Protein AF-A0A952V030-F1 (afdb_monomer)

Radius of gyration: 25.06 Å; Cα contacts (8 Å, |Δi|>4): 331; chains: 1; bounding box: 46×54×87 Å

Sequence (260 aa):
MSDRPKTRSEDRSLRETEEWLVRAIVAREEAPDVEARVTASAKQSPRDRLHVYRYAYVARLLECLEDDYPAVFFALGQERAEETCRAYVEAHPSTAFSLNVFGRHMSAFLKTRGEAFAADLAALEWSIVEAIHSAEAPKMAPDALAALDPAEWGSVTLVAAPSLRLHAFDYPADAYYKAFHADAAPAPPAPEPSWLAVYRAGMKIWRMPLSRGQYALLAPLARGASLEEAFEVDAGEAADVGAWFRQWTAEGFFSAVARR

Secondary structure (DSSP, 8-state):
----------S--HHHHHHHHHHHHH-SSPPTTHHHHS---SS--HHHHHHHHHHHHHHHHHHHHHHH-HHHHHHH-HHHHHHHHHHHHHHS---SS-GGGGGGGHHHHHHHTT-HHHHHHHHHHHHHHHHHHSPP-PPPPTTTTTTS-GGGTTTEEEEE-TT-EEEEESS-HHHHHHHHHTT--PPPPPP--EEEEEEEETTEEEEEEE-HHHHHHHHHHHTT-BHHHHHTS---TT--HHHHHHHHHHHTSEEEEEE-

Structure (mmCIF, N/CA/C/O backbone):
data_AF-A0A952V030-F1
#
_entry.id   AF-A0A952V030-F1
#
loop_
_atom_site.group_PDB
_atom_site.id
_atom_site.type_symbol
_atom_site.label_atom_id
_atom_site.label_alt_id
_atom_site.label_comp_id
_atom_site.label_asym_id
_atom_site.label_entity_id
_atom_site.label_seq_id
_atom_site.pdbx_PDB_ins_code
_atom_site.Cartn_x
_atom_site.Cartn_y
_atom_site.Cartn_z
_atom_site.occupancy
_atom_site.B_iso_or_equiv
_atom_site.auth_seq_id
_atom_site.auth_comp_id
_atom_site.auth_asym_id
_atom_site.auth_atom_id
_atom_site.pdbx_PDB_model_num
ATOM 1 N N . MET A 1 1 ? 10.934 -24.788 -55.589 1.00 38.41 1 MET A N 1
ATOM 2 C CA . MET A 1 1 ? 10.820 -25.725 -54.452 1.00 38.41 1 MET A CA 1
ATOM 3 C C . MET A 1 1 ? 12.204 -25.867 -53.845 1.00 38.41 1 MET A C 1
ATOM 5 O O . MET A 1 1 ? 13.011 -26.604 -54.385 1.00 38.41 1 MET A O 1
ATOM 9 N N . SER A 1 2 ? 12.523 -25.050 -52.837 1.00 36.53 2 SER A N 1
ATOM 10 C CA . SER A 1 2 ? 13.811 -25.110 -52.135 1.00 36.53 2 SER A CA 1
ATOM 11 C C . SER A 1 2 ? 13.557 -25.767 -50.786 1.00 36.53 2 SER A C 1
ATOM 13 O O . SER A 1 2 ? 12.913 -25.184 -49.911 1.00 36.53 2 SER A O 1
ATOM 15 N N . ASP A 1 3 ? 13.951 -27.031 -50.716 1.00 46.16 3 ASP A N 1
ATOM 16 C CA . ASP A 1 3 ? 13.787 -27.935 -49.591 1.00 46.16 3 ASP A CA 1
ATOM 17 C C . ASP A 1 3 ? 14.806 -27.542 -48.512 1.00 46.16 3 ASP A C 1
ATOM 19 O O . ASP A 1 3 ? 15.997 -27.837 -48.615 1.00 46.16 3 ASP A O 1
ATOM 23 N N . ARG A 1 4 ? 14.368 -26.762 -47.513 1.00 36.78 4 ARG A N 1
ATOM 24 C CA . ARG A 1 4 ? 15.195 -26.513 -46.327 1.00 36.78 4 ARG A CA 1
ATOM 25 C C . ARG A 1 4 ? 15.143 -27.770 -45.463 1.00 36.78 4 ARG A C 1
ATOM 27 O O . ARG A 1 4 ? 14.039 -28.161 -45.079 1.00 36.78 4 ARG A O 1
ATOM 34 N N . PRO A 1 5 ? 16.286 -28.361 -45.084 1.00 35.62 5 PRO A N 1
ATOM 35 C CA . PRO A 1 5 ? 16.278 -29.489 -44.174 1.00 35.62 5 PRO A CA 1
ATOM 36 C C . PRO A 1 5 ? 15.693 -29.025 -42.837 1.00 35.62 5 PRO A C 1
ATOM 38 O O . PRO A 1 5 ? 16.253 -28.167 -42.157 1.00 35.62 5 PRO A O 1
ATOM 41 N N . LYS A 1 6 ? 14.536 -29.584 -42.466 1.00 43.38 6 LYS A N 1
ATOM 42 C CA . LYS A 1 6 ? 14.045 -29.549 -41.088 1.00 43.38 6 LYS A CA 1
ATOM 43 C C . LYS A 1 6 ? 14.962 -30.456 -40.274 1.00 43.38 6 LYS A C 1
ATOM 45 O O . LYS A 1 6 ? 14.671 -31.636 -40.093 1.00 43.38 6 LYS A O 1
ATOM 50 N N . THR A 1 7 ? 16.087 -29.926 -39.810 1.00 41.41 7 THR A N 1
ATOM 51 C CA . THR A 1 7 ? 16.824 -30.528 -38.702 1.00 41.41 7 THR A CA 1
ATOM 52 C C . THR A 1 7 ? 15.850 -30.617 -37.530 1.00 41.41 7 THR A C 1
ATOM 54 O O . THR A 1 7 ? 15.453 -29.601 -36.961 1.00 41.41 7 THR A O 1
ATOM 57 N N . ARG A 1 8 ? 15.376 -31.836 -37.223 1.00 44.62 8 ARG A N 1
ATOM 58 C CA . ARG A 1 8 ? 14.683 -32.127 -35.962 1.00 44.62 8 ARG A CA 1
ATOM 59 C C . ARG A 1 8 ? 15.613 -31.630 -34.865 1.00 44.62 8 ARG A C 1
ATOM 61 O O . ARG A 1 8 ? 16.693 -32.188 -34.697 1.00 44.62 8 ARG A O 1
ATOM 68 N N . SER A 1 9 ? 15.213 -30.557 -34.181 1.00 52.59 9 SER A N 1
ATOM 69 C CA . SER A 1 9 ? 15.814 -30.191 -32.905 1.00 52.59 9 SER A CA 1
ATOM 70 C C . SER A 1 9 ? 15.847 -31.455 -32.059 1.00 52.59 9 SER A C 1
ATOM 72 O O . SER A 1 9 ? 14.839 -32.158 -31.976 1.00 52.59 9 SER A O 1
ATOM 74 N N . GLU A 1 10 ? 17.009 -31.720 -31.474 1.00 58.12 10 GLU A N 1
ATOM 75 C CA . GLU A 1 10 ? 17.213 -32.644 -30.363 1.00 58.12 10 GLU A CA 1
ATOM 76 C C . GLU A 1 10 ? 16.016 -32.612 -29.410 1.00 58.12 10 GLU A C 1
ATOM 78 O O . GLU A 1 10 ? 15.398 -31.553 -29.248 1.00 58.12 10 GLU A O 1
ATOM 83 N N . ASP A 1 11 ? 15.716 -33.781 -28.841 1.00 62.72 11 ASP A N 1
ATOM 84 C CA . ASP A 1 11 ? 14.573 -34.170 -28.003 1.00 62.72 11 ASP A CA 1
ATOM 85 C C . ASP A 1 11 ? 14.449 -33.307 -26.727 1.00 62.72 11 ASP A C 1
ATOM 87 O O . ASP A 1 11 ? 14.606 -33.769 -25.603 1.00 62.72 11 ASP A O 1
ATOM 91 N N . ARG A 1 12 ? 14.258 -32.000 -26.913 1.00 74.38 12 ARG A N 1
ATOM 92 C CA . ARG A 1 12 ? 14.112 -30.995 -25.867 1.00 74.38 12 ARG A CA 1
ATOM 93 C C . ARG A 1 12 ? 12.649 -30.913 -25.494 1.00 74.38 12 ARG A C 1
ATOM 95 O O . ARG A 1 12 ? 11.778 -30.738 -26.349 1.00 74.38 12 ARG A O 1
ATOM 102 N N . SER A 1 13 ? 12.387 -30.998 -24.202 1.00 89.75 13 SER A N 1
ATOM 103 C CA . SER A 1 13 ? 11.051 -30.802 -23.671 1.00 89.75 13 SER A CA 1
ATOM 104 C C . SER A 1 13 ? 10.579 -29.361 -23.897 1.00 89.75 13 SER A C 1
ATOM 106 O O . SER A 1 13 ? 11.369 -28.412 -24.000 1.00 89.75 13 SER A O 1
ATOM 108 N N . LEU A 1 14 ? 9.256 -29.182 -23.934 1.00 89.06 14 LEU A N 1
ATOM 109 C CA . LEU A 1 14 ? 8.637 -27.855 -23.949 1.00 89.06 14 LEU A CA 1
ATOM 110 C C . LEU A 1 14 ? 9.143 -27.007 -22.773 1.00 89.06 14 LEU A C 1
ATOM 112 O O . LEU A 1 14 ? 9.566 -25.873 -22.970 1.00 89.06 14 LEU A O 1
ATOM 116 N N . ARG A 1 15 ? 9.204 -27.607 -21.581 1.00 87.62 15 ARG A N 1
ATOM 117 C CA . ARG A 1 15 ? 9.656 -26.951 -20.354 1.00 87.62 15 ARG A CA 1
ATOM 118 C C . ARG A 1 15 ? 11.079 -26.401 -20.467 1.00 87.62 15 ARG A C 1
ATOM 120 O O . ARG A 1 15 ? 11.318 -25.253 -20.117 1.00 87.62 15 ARG A O 1
ATOM 127 N N . GLU A 1 16 ? 12.027 -27.177 -20.991 1.00 89.56 16 GLU A N 1
ATOM 128 C CA . GLU A 1 16 ? 13.411 -26.706 -21.178 1.00 89.56 16 GLU A CA 1
ATOM 129 C C . GLU A 1 16 ? 13.505 -25.552 -22.183 1.00 89.56 16 GLU A C 1
ATOM 131 O O . GLU A 1 16 ? 14.362 -24.672 -22.060 1.00 89.56 16 GLU A O 1
ATOM 136 N N . THR A 1 17 ? 12.628 -25.560 -23.189 1.00 89.62 17 THR A N 1
ATOM 137 C CA . THR A 1 17 ? 12.535 -24.488 -24.185 1.00 89.62 17 THR A CA 1
ATOM 138 C C . THR A 1 17 ? 11.985 -23.209 -23.558 1.00 89.62 17 THR A C 1
ATOM 140 O O . THR A 1 17 ? 12.567 -22.140 -23.745 1.00 89.62 17 THR A O 1
ATOM 143 N N . GLU A 1 18 ? 10.914 -23.322 -22.772 1.00 88.06 18 GLU A N 1
ATOM 144 C CA . GLU A 1 18 ? 10.293 -22.213 -22.042 1.00 88.06 18 GLU A CA 1
ATOM 145 C C . GLU A 1 18 ? 11.255 -21.607 -21.019 1.00 88.06 18 GLU A C 1
ATOM 147 O O . GLU A 1 18 ? 11.482 -20.398 -21.021 1.00 88.06 18 GLU A O 1
ATOM 152 N N . GLU A 1 19 ? 11.891 -22.439 -20.196 1.00 88.31 19 GLU A N 1
ATOM 153 C CA . GLU A 1 19 ? 12.855 -21.995 -19.191 1.00 88.31 19 GLU A CA 1
ATOM 154 C C . GLU A 1 19 ? 14.063 -21.293 -19.825 1.00 88.31 19 GLU A C 1
ATOM 156 O O . GLU A 1 19 ? 14.543 -20.282 -19.305 1.00 88.31 19 GLU A O 1
ATOM 161 N N . TRP A 1 20 ? 14.558 -21.801 -20.959 1.00 91.38 20 TRP A N 1
ATOM 162 C CA . TRP A 1 20 ? 15.620 -21.123 -21.696 1.00 91.38 20 TRP A CA 1
ATOM 163 C C . TRP A 1 20 ? 15.151 -19.780 -22.249 1.00 91.38 20 TRP A C 1
ATOM 165 O O . TRP A 1 20 ? 15.873 -18.799 -22.097 1.00 91.38 20 TRP A O 1
ATOM 175 N N . LEU A 1 21 ? 13.961 -19.712 -22.853 1.00 88.94 21 LEU A N 1
ATOM 176 C CA . LEU A 1 21 ? 13.452 -18.476 -23.443 1.00 88.94 21 LEU A CA 1
ATOM 177 C C . LEU A 1 21 ? 13.224 -17.401 -22.374 1.00 88.94 21 LEU A C 1
ATOM 179 O O . LEU A 1 21 ? 13.637 -16.261 -22.567 1.00 88.94 21 LEU A O 1
ATOM 183 N N . VAL A 1 22 ? 12.636 -17.766 -21.230 1.00 87.06 22 VAL A N 1
ATOM 184 C CA . VAL A 1 22 ? 12.451 -16.854 -20.091 1.00 87.06 22 VAL A CA 1
ATOM 185 C C . VAL A 1 22 ? 13.799 -16.330 -19.612 1.00 87.06 22 VAL A C 1
ATOM 187 O O . VAL A 1 22 ? 13.982 -15.117 -19.528 1.00 87.06 22 VAL A O 1
ATOM 190 N N . ARG A 1 23 ? 14.786 -17.207 -19.380 1.00 87.12 23 ARG A N 1
ATOM 191 C CA . ARG A 1 23 ? 16.139 -16.762 -19.011 1.00 87.12 23 ARG A CA 1
ATOM 192 C C . ARG A 1 23 ? 16.752 -15.867 -20.083 1.00 87.12 23 ARG A C 1
ATOM 194 O O . ARG A 1 23 ? 17.324 -14.841 -19.750 1.00 87.12 23 ARG A O 1
ATOM 201 N N . ALA A 1 24 ? 16.600 -16.206 -21.359 1.00 88.56 24 ALA A N 1
ATOM 202 C CA . ALA A 1 24 ? 17.144 -15.430 -22.465 1.00 88.56 24 ALA A CA 1
ATOM 203 C C . ALA A 1 24 ? 16.510 -14.035 -22.592 1.00 88.56 24 ALA A C 1
ATOM 205 O O . ALA A 1 24 ? 17.176 -13.128 -23.087 1.00 88.56 24 ALA A O 1
ATOM 206 N N . ILE A 1 25 ? 15.258 -13.853 -22.165 1.00 87.69 25 ILE A N 1
ATOM 207 C CA . ILE A 1 25 ? 14.552 -12.563 -22.169 1.00 87.69 25 ILE A CA 1
ATOM 208 C C . ILE A 1 25 ? 14.873 -11.741 -20.913 1.00 87.69 25 ILE A C 1
ATOM 210 O O . ILE A 1 25 ? 15.099 -10.539 -21.022 1.00 87.69 25 ILE A O 1
ATOM 214 N N . VAL A 1 26 ? 14.890 -12.379 -19.739 1.00 83.50 26 VAL A N 1
ATOM 215 C CA . VAL A 1 26 ? 15.008 -11.703 -18.434 1.00 83.50 26 VAL A CA 1
ATOM 216 C C . VAL A 1 26 ? 16.464 -11.446 -18.039 1.00 83.50 26 VAL A C 1
ATOM 218 O O . VAL A 1 26 ? 16.756 -10.447 -17.383 1.00 83.50 26 VAL A O 1
ATOM 221 N N . ALA A 1 27 ? 17.391 -12.332 -18.413 1.00 79.88 27 ALA A N 1
ATOM 222 C CA . ALA A 1 27 ? 18.795 -12.183 -18.053 1.00 79.88 27 ALA A CA 1
ATOM 223 C C . ALA A 1 27 ? 19.436 -10.997 -18.782 1.00 79.88 27 ALA A C 1
ATOM 225 O O . ALA A 1 27 ? 19.235 -10.781 -19.980 1.00 79.88 27 ALA A O 1
ATOM 226 N N . ARG A 1 28 ? 20.277 -10.267 -18.043 1.00 70.75 28 ARG A N 1
ATOM 227 C CA . ARG A 1 28 ? 21.068 -9.141 -18.564 1.00 70.75 28 ARG A CA 1
ATOM 228 C C . ARG A 1 28 ? 22.202 -9.601 -19.483 1.00 70.75 28 ARG A C 1
ATOM 230 O O . ARG A 1 28 ? 22.672 -8.830 -20.312 1.00 70.75 28 ARG A O 1
ATOM 237 N N . GLU A 1 29 ? 22.629 -10.850 -19.334 1.00 79.25 29 GLU A N 1
ATOM 238 C CA . GLU A 1 29 ? 23.724 -11.447 -20.090 1.00 79.25 29 GLU A CA 1
ATOM 239 C C . GLU A 1 29 ? 23.288 -11.888 -21.493 1.00 79.25 29 GLU A C 1
ATOM 241 O O . GLU A 1 29 ? 22.101 -11.990 -21.828 1.00 79.25 29 GLU A O 1
ATOM 246 N N . GLU A 1 30 ? 24.272 -12.137 -22.351 1.00 81.25 30 GLU A N 1
ATOM 247 C CA . GLU A 1 30 ? 24.036 -12.695 -23.674 1.00 81.25 30 GLU A CA 1
ATOM 248 C C . GLU A 1 30 ? 23.500 -14.125 -23.548 1.00 81.25 30 GLU A C 1
ATOM 250 O O . GLU A 1 30 ? 24.076 -14.966 -22.860 1.00 81.25 30 GLU A O 1
ATOM 255 N N . ALA A 1 31 ? 22.365 -14.405 -24.191 1.00 85.62 31 ALA A N 1
ATOM 256 C CA . ALA A 1 31 ? 21.778 -15.734 -24.121 1.00 85.62 31 ALA A CA 1
ATOM 257 C C . ALA A 1 31 ? 22.665 -16.746 -24.879 1.00 85.62 31 ALA A C 1
ATOM 259 O O . ALA A 1 31 ? 23.061 -16.474 -26.016 1.00 85.62 31 ALA A O 1
ATOM 260 N N . PRO A 1 32 ? 22.963 -17.921 -24.299 1.00 86.12 32 PRO A N 1
ATOM 261 C CA . PRO A 1 32 ? 23.704 -18.962 -25.001 1.00 86.12 32 PRO A CA 1
ATOM 262 C C . PRO A 1 32 ? 22.833 -19.602 -26.088 1.00 86.12 32 PRO A C 1
ATOM 264 O O . PRO A 1 32 ? 21.614 -19.701 -25.940 1.00 86.12 32 PRO A O 1
ATOM 267 N N . ASP A 1 33 ? 23.462 -20.078 -27.162 1.00 88.94 33 ASP A N 1
ATOM 268 C CA . ASP A 1 33 ? 22.839 -20.887 -28.222 1.00 88.94 33 ASP A CA 1
ATOM 269 C C . ASP A 1 33 ? 21.647 -20.241 -28.957 1.00 88.94 33 ASP A C 1
ATOM 271 O O . ASP A 1 33 ? 20.799 -20.946 -29.509 1.00 88.94 33 ASP A O 1
ATOM 275 N N . VAL A 1 34 ? 21.561 -18.904 -29.002 1.00 89.62 34 VAL A N 1
ATOM 276 C CA . VAL A 1 34 ? 20.438 -18.187 -29.648 1.00 89.62 34 VAL A CA 1
ATOM 277 C C . VAL A 1 34 ? 20.234 -18.628 -31.095 1.00 89.62 34 VAL A C 1
ATOM 279 O O . VAL A 1 34 ? 19.103 -18.889 -31.495 1.00 89.62 34 VAL A O 1
ATOM 282 N N . GLU A 1 35 ? 21.319 -18.779 -31.857 1.00 90.69 35 GLU A N 1
ATOM 283 C CA . GLU A 1 35 ? 21.271 -19.194 -33.267 1.00 90.69 35 GLU A CA 1
ATOM 284 C C . GLU A 1 35 ? 20.709 -20.613 -33.454 1.00 90.69 35 GLU A C 1
ATOM 286 O O . GLU A 1 35 ? 20.096 -20.912 -34.477 1.00 90.69 35 GLU A O 1
ATOM 291 N N . ALA A 1 36 ? 20.890 -21.492 -32.463 1.00 87.81 36 ALA A N 1
ATOM 292 C CA . ALA A 1 36 ? 20.389 -22.865 -32.498 1.00 87.81 36 ALA A CA 1
ATOM 293 C C . ALA A 1 36 ? 18.941 -22.987 -31.993 1.00 87.81 36 ALA A C 1
ATOM 295 O O . ALA A 1 36 ? 18.270 -23.980 -32.277 1.00 87.81 36 ALA A O 1
ATOM 296 N N . ARG A 1 37 ? 18.458 -21.998 -31.229 1.00 87.88 37 ARG A N 1
ATOM 297 C CA . ARG A 1 37 ? 17.175 -22.057 -30.506 1.00 87.88 37 ARG A CA 1
ATOM 298 C C . ARG A 1 37 ? 16.108 -21.112 -31.050 1.00 87.88 37 ARG A C 1
ATOM 300 O O . ARG A 1 37 ? 14.920 -21.378 -30.882 1.00 87.88 37 ARG A O 1
ATOM 307 N N . VAL A 1 38 ? 16.497 -20.037 -31.728 1.00 89.81 38 VAL A N 1
ATOM 308 C CA . VAL A 1 38 ? 15.578 -19.077 -32.349 1.00 89.81 38 VAL A CA 1
ATOM 309 C C . VAL A 1 38 ? 15.763 -19.137 -33.860 1.00 89.81 38 VAL A C 1
ATOM 311 O O . VAL A 1 38 ? 16.868 -19.070 -34.378 1.00 89.81 38 VAL A O 1
ATOM 314 N N . THR A 1 39 ? 14.667 -19.274 -34.602 1.00 91.12 39 THR A N 1
ATOM 315 C CA . THR A 1 39 ? 14.735 -19.312 -36.068 1.00 91.12 39 THR A CA 1
ATOM 316 C C . THR A 1 39 ? 14.967 -17.917 -36.646 1.00 91.12 39 THR A C 1
ATOM 318 O O . THR A 1 39 ? 14.425 -16.932 -36.150 1.00 91.12 39 THR A O 1
ATOM 321 N N . ALA A 1 40 ? 15.718 -17.807 -37.738 1.00 88.81 40 ALA A N 1
ATOM 322 C CA . ALA A 1 40 ? 15.786 -16.563 -38.501 1.00 88.81 40 ALA A CA 1
ATOM 323 C C . ALA A 1 40 ? 14.472 -16.319 -39.268 1.00 88.81 40 ALA A C 1
ATOM 325 O O . ALA A 1 40 ? 13.782 -17.266 -39.661 1.00 88.81 40 ALA A O 1
ATOM 326 N N . SER A 1 41 ? 14.140 -15.054 -39.525 1.00 89.31 41 SER A N 1
ATOM 327 C CA . SER A 1 41 ? 13.127 -14.680 -40.518 1.00 89.31 41 SER A CA 1
ATOM 328 C C . SER A 1 41 ? 13.803 -14.200 -41.806 1.00 89.31 41 SER A C 1
ATOM 330 O O . SER A 1 41 ? 15.024 -14.102 -41.883 1.00 89.31 41 SER A O 1
ATOM 332 N N . ALA A 1 42 ? 13.019 -13.869 -42.835 1.00 87.31 42 ALA A N 1
ATOM 333 C CA . ALA A 1 42 ? 13.566 -13.274 -44.057 1.00 87.31 42 ALA A CA 1
ATOM 334 C C . ALA A 1 42 ? 14.228 -11.897 -43.830 1.00 87.31 42 ALA A C 1
ATOM 336 O O . ALA A 1 42 ? 14.976 -11.447 -44.690 1.00 87.31 42 ALA A O 1
ATOM 337 N N . LYS A 1 43 ? 13.929 -11.219 -42.710 1.00 91.94 43 LYS A N 1
ATOM 338 C CA . LYS A 1 43 ? 14.372 -9.842 -42.425 1.00 91.94 43 LYS A CA 1
ATOM 339 C C . LYS A 1 43 ? 15.139 -9.682 -41.108 1.00 91.94 43 LYS A C 1
ATOM 341 O O . LYS A 1 43 ? 15.636 -8.596 -40.851 1.00 91.94 43 LYS A O 1
ATOM 346 N N . GLN A 1 44 ? 15.178 -10.704 -40.256 1.00 91.25 44 GLN A N 1
ATOM 347 C CA . GLN A 1 44 ? 15.716 -10.608 -38.896 1.00 91.25 44 GLN A CA 1
ATOM 348 C C . GLN A 1 44 ? 16.501 -11.865 -38.543 1.00 91.25 44 GLN A C 1
ATOM 350 O O . GLN A 1 44 ? 16.020 -12.985 -38.758 1.00 91.25 44 GLN A O 1
ATOM 355 N N . SER A 1 45 ? 17.678 -11.670 -37.956 1.00 93.12 45 SER A N 1
ATOM 356 C CA . SER A 1 45 ? 18.454 -12.750 -37.355 1.00 93.12 45 SER A CA 1
ATOM 357 C C . SER A 1 45 ? 17.749 -13.313 -36.107 1.00 93.12 45 SER A C 1
ATOM 359 O O . SER A 1 45 ? 16.861 -12.665 -35.538 1.00 93.12 45 SER A O 1
ATOM 361 N N . PRO A 1 46 ? 18.133 -14.513 -35.639 1.00 92.06 46 PRO A N 1
ATOM 362 C CA . PRO A 1 46 ? 17.704 -15.046 -34.345 1.00 92.06 46 PRO A CA 1
ATOM 363 C C . PRO A 1 46 ? 17.899 -14.057 -33.186 1.00 92.06 46 PRO A C 1
ATOM 365 O O . PRO A 1 46 ? 17.006 -13.885 -32.353 1.00 92.06 46 PRO A O 1
ATOM 368 N N . ARG A 1 47 ? 19.029 -13.341 -33.182 1.00 90.44 47 ARG A N 1
ATOM 369 C CA . ARG A 1 47 ? 19.360 -12.303 -32.195 1.00 90.44 47 ARG A CA 1
ATOM 370 C C . ARG A 1 47 ? 18.436 -11.094 -32.271 1.00 90.44 47 ARG A C 1
ATOM 372 O O . ARG A 1 47 ? 17.935 -10.673 -31.232 1.00 90.44 47 ARG A O 1
ATOM 379 N N . ASP A 1 48 ? 18.145 -10.586 -33.469 1.00 90.62 48 ASP A N 1
ATOM 380 C CA . ASP A 1 48 ? 17.211 -9.462 -33.647 1.00 90.62 48 ASP A CA 1
ATOM 381 C C . ASP A 1 48 ? 15.822 -9.817 -33.114 1.00 90.62 48 ASP A C 1
ATOM 383 O O . ASP A 1 48 ? 15.168 -9.020 -32.444 1.00 90.62 48 ASP A O 1
ATOM 387 N N . ARG A 1 49 ? 15.373 -11.050 -33.373 1.00 91.69 49 ARG A N 1
ATOM 388 C CA . ARG A 1 49 ? 14.084 -11.531 -32.873 1.00 91.69 49 ARG A CA 1
ATOM 389 C C . ARG A 1 49 ? 14.079 -11.636 -31.353 1.00 91.69 49 ARG A C 1
ATOM 391 O O . ARG A 1 49 ? 13.127 -11.168 -30.740 1.00 91.69 49 ARG A O 1
ATOM 398 N N . LEU A 1 50 ? 15.124 -12.196 -30.739 1.00 90.94 50 LEU A N 1
ATOM 399 C CA . LEU A 1 50 ? 15.238 -12.240 -29.278 1.00 90.94 50 LEU A CA 1
ATOM 400 C C . LEU A 1 50 ? 15.268 -10.827 -28.672 1.00 90.94 50 LEU A C 1
ATOM 402 O O . LEU A 1 50 ? 14.621 -10.584 -27.655 1.00 90.94 50 LEU A O 1
ATOM 406 N N . HIS A 1 51 ? 15.960 -9.887 -29.318 1.00 89.69 51 HIS A N 1
ATOM 407 C CA . HIS A 1 51 ? 16.012 -8.491 -28.890 1.00 89.69 51 HIS A CA 1
ATOM 408 C C . HIS A 1 51 ? 14.623 -7.836 -28.866 1.00 89.69 51 HIS A C 1
ATOM 410 O O . HIS A 1 51 ? 14.311 -7.117 -27.920 1.00 89.69 51 HIS A O 1
ATOM 416 N N . VAL A 1 52 ? 13.753 -8.129 -29.842 1.00 89.88 52 VAL A N 1
ATOM 417 C CA . VAL A 1 52 ? 12.354 -7.659 -29.823 1.00 89.88 52 VAL A CA 1
ATOM 418 C C . VAL A 1 52 ? 11.628 -8.127 -28.558 1.00 89.88 52 VAL A C 1
ATOM 420 O O . VAL A 1 52 ? 10.951 -7.324 -27.922 1.00 89.88 52 VAL A O 1
ATOM 423 N N . TYR A 1 53 ? 11.794 -9.390 -28.151 1.00 89.25 53 TYR A N 1
ATOM 424 C CA . TYR A 1 53 ? 11.172 -9.899 -26.923 1.00 89.25 53 TYR A CA 1
ATOM 425 C C . TYR A 1 53 ? 11.770 -9.279 -25.656 1.00 89.25 53 TYR A C 1
ATOM 427 O O . TYR A 1 53 ? 11.013 -8.926 -24.757 1.00 89.25 53 TYR A O 1
ATOM 435 N N . ARG A 1 54 ? 13.097 -9.092 -25.592 1.00 89.19 54 ARG A N 1
ATOM 436 C CA . ARG A 1 54 ? 13.763 -8.387 -24.476 1.00 89.19 54 ARG A CA 1
ATOM 437 C C . ARG A 1 54 ? 13.228 -6.969 -24.311 1.00 89.19 54 ARG A C 1
ATOM 439 O O . ARG A 1 54 ? 12.840 -6.575 -23.216 1.00 89.19 54 ARG A O 1
ATOM 446 N N . TYR A 1 55 ? 13.158 -6.228 -25.414 1.00 89.00 55 TYR A N 1
ATOM 447 C CA . TYR A 1 55 ? 12.627 -4.871 -25.425 1.00 89.00 55 TYR A CA 1
ATOM 448 C C . TYR A 1 55 ? 11.160 -4.838 -24.981 1.00 89.00 55 TYR A C 1
ATOM 450 O O . TYR A 1 55 ? 10.797 -4.089 -24.080 1.00 89.00 55 TYR A O 1
ATOM 458 N N . ALA A 1 56 ? 10.327 -5.700 -25.568 1.00 90.00 56 ALA A N 1
ATOM 459 C CA . ALA A 1 56 ? 8.902 -5.769 -25.266 1.00 90.00 56 ALA A CA 1
ATOM 460 C C . ALA A 1 56 ? 8.608 -6.224 -23.825 1.00 90.00 56 ALA A C 1
ATOM 462 O O . ALA A 1 56 ? 7.552 -5.893 -23.284 1.00 90.00 56 ALA A O 1
ATOM 463 N N . TYR A 1 57 ? 9.511 -6.995 -23.217 1.00 89.69 57 TYR A N 1
ATOM 464 C CA . TYR A 1 57 ? 9.443 -7.379 -21.811 1.00 89.69 57 TYR A CA 1
ATOM 465 C C . TYR A 1 57 ? 9.718 -6.183 -20.896 1.00 89.69 57 TYR A C 1
ATOM 467 O O . TYR A 1 57 ? 8.891 -5.881 -20.044 1.00 89.69 57 TYR A O 1
ATOM 475 N N . VAL A 1 58 ? 10.819 -5.456 -21.112 1.00 88.31 58 VAL A N 1
ATOM 476 C CA . VAL A 1 58 ? 11.139 -4.260 -20.313 1.00 88.31 58 VAL A CA 1
ATOM 477 C C . VAL A 1 58 ? 10.065 -3.184 -20.471 1.00 88.31 58 VAL A C 1
ATOM 479 O O . VAL A 1 58 ? 9.656 -2.606 -19.472 1.00 88.31 58 VAL A O 1
ATOM 482 N N . ALA A 1 59 ? 9.557 -2.958 -21.688 1.00 90.50 59 ALA A N 1
ATOM 483 C CA . ALA A 1 59 ? 8.467 -2.010 -21.927 1.00 90.50 59 ALA A CA 1
ATOM 484 C C . ALA A 1 59 ? 7.230 -2.322 -21.065 1.00 90.50 59 ALA A C 1
ATOM 486 O O . ALA A 1 59 ? 6.731 -1.437 -20.383 1.00 90.50 59 ALA A O 1
ATOM 487 N N . ARG A 1 60 ? 6.818 -3.596 -20.985 1.00 91.81 60 ARG A N 1
ATOM 488 C CA . ARG A 1 60 ? 5.699 -4.030 -20.127 1.00 91.81 60 ARG A CA 1
ATOM 489 C C . ARG A 1 60 ? 5.954 -3.830 -18.638 1.00 91.81 60 ARG A C 1
ATOM 491 O O . ARG A 1 60 ? 5.017 -3.582 -17.892 1.00 91.81 60 ARG A O 1
ATOM 498 N N . LEU A 1 61 ? 7.201 -3.987 -18.190 1.00 92.44 61 LEU A N 1
ATOM 499 C CA . LEU A 1 61 ? 7.550 -3.712 -16.796 1.00 92.44 61 LEU A CA 1
ATOM 500 C C . LEU A 1 61 ? 7.400 -2.224 -16.478 1.00 92.44 61 LEU A C 1
ATOM 502 O O . LEU A 1 61 ? 6.917 -1.892 -15.405 1.00 92.44 61 LEU A O 1
ATOM 506 N N . LEU A 1 62 ? 7.800 -1.347 -17.401 1.00 92.00 62 LEU A N 1
ATOM 507 C CA . LEU A 1 62 ? 7.645 0.099 -17.242 1.00 92.00 62 LEU A CA 1
ATOM 508 C C . LEU A 1 62 ? 6.164 0.502 -17.255 1.00 92.00 62 LEU A C 1
ATOM 510 O O . LEU A 1 62 ? 5.731 1.171 -16.325 1.00 92.00 62 LEU A O 1
ATOM 514 N N . GLU A 1 63 ? 5.389 0.007 -18.226 1.00 92.94 63 GLU A N 1
ATOM 515 C CA . GLU A 1 63 ? 3.931 0.216 -18.310 1.00 92.94 63 GLU A CA 1
ATOM 516 C C . GLU A 1 63 ? 3.225 -0.222 -17.015 1.00 92.94 63 GLU A C 1
ATOM 518 O O . GLU A 1 63 ? 2.414 0.512 -16.466 1.00 92.94 63 GLU A O 1
ATOM 523 N N . CYS A 1 64 ? 3.595 -1.381 -16.459 1.00 94.25 64 CYS A N 1
ATOM 524 C CA . CYS A 1 64 ? 3.042 -1.859 -15.190 1.00 94.25 64 CYS A CA 1
ATOM 525 C C . CYS A 1 64 ? 3.311 -0.898 -14.023 1.00 94.25 64 CYS A C 1
ATOM 527 O O . CYS A 1 64 ? 2.448 -0.716 -13.173 1.00 94.25 64 CYS A O 1
ATOM 529 N N . LEU A 1 65 ? 4.505 -0.301 -13.954 1.00 96.19 65 LEU A N 1
ATOM 530 C CA . LEU A 1 65 ? 4.824 0.661 -12.897 1.00 96.19 65 LEU A CA 1
ATOM 531 C C . LEU A 1 65 ? 4.062 1.976 -13.085 1.00 96.19 65 LEU A C 1
ATOM 533 O O . LEU A 1 65 ? 3.659 2.571 -12.092 1.00 96.19 65 LEU A O 1
ATOM 537 N N . GLU A 1 66 ? 3.865 2.420 -14.326 1.00 94.56 66 GLU A N 1
ATOM 538 C CA . GLU A 1 66 ? 3.045 3.597 -14.647 1.00 94.56 66 GLU A CA 1
ATOM 539 C C . GLU A 1 66 ? 1.589 3.398 -14.216 1.00 94.56 66 GLU A C 1
ATOM 541 O O . GLU A 1 66 ? 1.007 4.281 -13.583 1.00 94.56 66 GLU A O 1
ATOM 546 N N . ASP A 1 67 ? 1.031 2.220 -14.501 1.00 95.12 67 ASP A N 1
ATOM 547 C CA . ASP A 1 67 ? -0.339 1.858 -14.137 1.00 95.12 67 ASP A CA 1
ATOM 548 C C . ASP A 1 67 ? -0.524 1.714 -12.614 1.00 95.12 67 ASP A C 1
ATOM 550 O O . ASP A 1 67 ? -1.549 2.135 -12.071 1.00 95.12 67 ASP A O 1
ATOM 554 N N . ASP A 1 68 ? 0.461 1.137 -11.915 1.00 96.06 68 ASP A N 1
ATOM 555 C CA . ASP A 1 68 ? 0.408 0.922 -10.463 1.00 96.06 68 ASP A CA 1
ATOM 556 C C . ASP A 1 68 ? 0.660 2.211 -9.655 1.00 96.06 68 ASP A C 1
ATOM 558 O O . ASP A 1 68 ? 0.200 2.310 -8.513 1.00 96.06 68 ASP A O 1
ATOM 562 N N . TYR A 1 69 ? 1.390 3.187 -10.215 1.00 97.88 69 TYR A N 1
ATOM 563 C CA . TYR A 1 69 ? 1.880 4.374 -9.496 1.00 97.88 69 TYR A CA 1
ATOM 564 C C . TYR A 1 69 ? 1.624 5.736 -10.184 1.00 97.88 69 TYR A C 1
ATOM 566 O O . TYR A 1 69 ? 2.523 6.590 -10.226 1.00 97.88 69 TYR A O 1
ATOM 574 N N . PRO A 1 70 ? 0.421 6.007 -10.722 1.00 97.56 70 PRO A N 1
ATOM 575 C CA . PRO A 1 70 ? 0.165 7.228 -11.482 1.00 97.56 70 PRO A CA 1
ATOM 576 C C . PRO A 1 70 ? 0.372 8.509 -10.657 1.00 97.56 70 PRO A C 1
ATOM 578 O O . PRO A 1 70 ? 0.894 9.499 -11.179 1.00 97.56 70 PRO A O 1
ATOM 581 N N . ALA A 1 71 ? 0.017 8.514 -9.365 1.00 98.19 71 ALA A N 1
ATOM 582 C CA . ALA A 1 71 ? 0.182 9.698 -8.522 1.00 98.19 71 ALA A CA 1
ATOM 583 C C . ALA A 1 71 ? 1.656 9.949 -8.167 1.00 98.19 71 ALA A C 1
ATOM 585 O O . ALA A 1 71 ? 2.088 11.102 -8.131 1.00 98.19 71 ALA A O 1
ATOM 586 N N . VAL A 1 72 ? 2.447 8.894 -7.933 1.00 98.31 72 VAL A N 1
ATOM 587 C CA . VAL A 1 72 ? 3.905 9.012 -7.743 1.00 98.31 72 VAL A CA 1
ATOM 588 C C . VAL A 1 72 ? 4.571 9.596 -8.983 1.00 98.31 72 VAL A C 1
ATOM 590 O O . VAL A 1 72 ? 5.416 10.480 -8.860 1.00 98.31 72 VAL A O 1
ATOM 593 N N . PHE A 1 73 ? 4.192 9.143 -10.177 1.00 97.25 73 PHE A N 1
ATOM 594 C CA . PHE A 1 73 ? 4.793 9.624 -11.422 1.00 97.25 73 PHE A CA 1
ATOM 595 C C . PHE A 1 73 ? 4.460 11.090 -11.659 1.00 97.25 73 PHE A C 1
ATOM 597 O O . PHE A 1 73 ? 5.338 11.880 -12.010 1.00 97.25 73 PHE A O 1
ATOM 604 N N . PHE A 1 74 ? 3.212 11.470 -11.386 1.00 97.69 74 PHE A N 1
ATOM 605 C CA . PHE A 1 74 ? 2.801 12.865 -11.403 1.00 97.69 74 PHE A CA 1
ATOM 606 C C . PHE A 1 74 ? 3.604 13.710 -10.397 1.00 97.69 74 PHE A C 1
ATOM 608 O O . PHE A 1 74 ? 4.087 14.783 -10.754 1.00 97.69 74 PHE A O 1
ATOM 615 N N . ALA A 1 75 ? 3.822 13.209 -9.176 1.00 97.69 75 ALA A N 1
ATOM 616 C CA . ALA A 1 75 ? 4.585 13.905 -8.139 1.00 97.69 75 ALA A CA 1
ATOM 617 C C . ALA A 1 75 ? 6.074 14.087 -8.473 1.00 97.69 75 ALA A C 1
ATOM 619 O O . ALA A 1 75 ? 6.650 15.127 -8.152 1.00 97.69 75 ALA A O 1
ATOM 620 N N . LEU A 1 76 ? 6.703 13.085 -9.094 1.00 96.88 76 LEU A N 1
ATOM 621 C CA . LEU A 1 76 ? 8.114 13.133 -9.496 1.00 96.88 76 LEU A CA 1
ATOM 622 C C . LEU A 1 76 ? 8.340 13.997 -10.744 1.00 96.88 76 LEU A C 1
ATOM 624 O O . LEU A 1 76 ? 9.428 14.550 -10.920 1.00 96.88 76 LEU A O 1
ATOM 628 N N . GLY A 1 77 ? 7.328 14.104 -11.607 1.00 96.44 77 GLY A N 1
ATOM 629 C CA . GLY A 1 77 ? 7.456 14.671 -12.943 1.00 96.44 77 GLY A CA 1
ATOM 630 C C . GLY A 1 77 ? 8.106 13.695 -13.929 1.00 96.44 77 GLY A C 1
ATOM 631 O O . GLY A 1 77 ? 8.791 12.747 -13.547 1.00 96.44 77 GLY A O 1
ATOM 632 N N . GLN A 1 78 ? 7.896 13.947 -15.223 1.00 93.38 78 GLN A N 1
ATOM 633 C CA . GLN A 1 78 ? 8.193 12.991 -16.295 1.00 93.38 78 GLN A CA 1
ATOM 634 C C . GLN A 1 78 ? 9.645 12.484 -16.293 1.00 93.38 78 GLN A C 1
ATOM 636 O O . GLN A 1 78 ? 9.870 11.282 -16.197 1.00 93.38 78 GLN A O 1
ATOM 641 N N . GLU A 1 79 ? 10.636 13.380 -16.355 1.00 95.00 79 GLU A N 1
ATOM 642 C CA . GLU A 1 79 ? 12.049 12.981 -16.480 1.00 95.00 79 GLU A CA 1
ATOM 643 C C . GLU A 1 79 ? 12.514 12.113 -15.301 1.00 95.00 79 GLU A C 1
ATOM 645 O O . GLU A 1 79 ? 13.164 11.081 -15.483 1.00 95.00 79 GLU A O 1
ATOM 650 N N . ARG A 1 80 ? 12.139 12.499 -14.075 1.00 95.44 80 ARG A N 1
ATOM 651 C CA . ARG A 1 80 ? 12.533 11.779 -12.861 1.00 95.44 80 ARG A CA 1
ATOM 652 C C . ARG A 1 80 ? 11.754 10.479 -12.685 1.00 95.44 80 ARG A C 1
ATOM 654 O O . ARG A 1 80 ? 12.325 9.508 -12.184 1.00 95.44 80 ARG A O 1
ATOM 661 N N . ALA A 1 81 ? 10.486 10.437 -13.090 1.00 95.38 81 ALA A N 1
ATOM 662 C CA . ALA A 1 81 ? 9.695 9.212 -13.097 1.00 95.38 81 ALA A CA 1
ATOM 663 C C . ALA A 1 81 ? 10.293 8.178 -14.065 1.00 95.38 81 ALA A C 1
ATOM 665 O O . ALA A 1 81 ? 10.535 7.038 -13.666 1.00 95.38 81 ALA A O 1
ATOM 666 N N . GLU A 1 82 ? 10.637 8.588 -15.290 1.00 93.38 82 GLU A N 1
ATOM 667 C CA . GLU A 1 82 ? 11.281 7.721 -16.285 1.00 93.38 82 GLU A CA 1
ATOM 668 C C . GLU A 1 82 ? 12.625 7.164 -15.779 1.00 93.38 82 GLU A C 1
ATOM 670 O O . GLU A 1 82 ? 12.879 5.958 -15.876 1.00 93.38 82 GLU A O 1
ATOM 675 N N . GLU A 1 83 ? 13.479 8.015 -15.195 1.00 95.50 83 GLU A N 1
ATOM 676 C CA . GLU A 1 83 ? 14.750 7.591 -14.590 1.00 95.50 83 GLU A CA 1
ATOM 677 C C . GLU A 1 83 ? 14.520 6.590 -13.446 1.00 95.50 83 GLU A C 1
ATOM 679 O O . GLU A 1 83 ? 15.166 5.538 -13.383 1.00 95.50 83 GLU A O 1
ATOM 684 N N . THR A 1 84 ? 13.565 6.892 -12.563 1.00 96.06 84 THR A N 1
ATOM 685 C CA . THR A 1 84 ? 13.224 6.057 -11.405 1.00 96.06 84 THR A CA 1
ATOM 686 C C . THR A 1 84 ? 12.755 4.676 -11.841 1.00 96.06 84 THR A C 1
ATOM 688 O O . THR A 1 84 ? 13.191 3.682 -11.264 1.00 96.06 84 THR A O 1
ATOM 691 N N . CYS A 1 85 ? 11.932 4.581 -12.883 1.00 94.12 85 CYS A N 1
ATOM 692 C CA . CYS A 1 85 ? 11.409 3.301 -13.356 1.00 94.12 85 CYS A CA 1
ATOM 693 C C . CYS A 1 85 ? 12.482 2.421 -13.970 1.00 94.12 85 CYS A C 1
ATOM 695 O O . CYS A 1 85 ? 12.558 1.233 -13.655 1.00 94.12 85 CYS A O 1
ATOM 697 N N . ARG A 1 86 ? 13.358 2.998 -14.799 1.00 92.75 86 ARG A N 1
ATOM 698 C CA . ARG A 1 86 ? 14.494 2.256 -15.360 1.00 92.75 86 ARG A CA 1
ATOM 699 C C . ARG A 1 86 ? 15.394 1.730 -14.245 1.00 92.75 86 ARG A C 1
ATOM 701 O O . ARG A 1 86 ? 15.698 0.540 -14.220 1.00 92.75 86 ARG A O 1
ATOM 708 N N . ALA A 1 87 ? 15.737 2.584 -13.282 1.00 95.06 87 ALA A N 1
ATOM 709 C CA . ALA A 1 87 ? 16.551 2.189 -12.138 1.00 95.06 87 ALA A CA 1
ATOM 710 C C . ALA A 1 87 ? 15.850 1.138 -11.251 1.00 95.06 87 ALA A C 1
ATOM 712 O O . ALA A 1 87 ? 16.503 0.221 -10.754 1.00 95.06 87 ALA A O 1
ATOM 713 N N . TYR A 1 88 ? 14.524 1.222 -11.088 1.00 96.38 88 TYR A N 1
ATOM 714 C CA . TYR A 1 88 ? 13.740 0.226 -10.358 1.00 96.38 88 TYR A CA 1
ATOM 715 C C . TYR A 1 88 ? 13.787 -1.139 -11.045 1.00 96.38 88 TYR A C 1
ATOM 717 O O . TYR A 1 88 ? 14.086 -2.128 -10.383 1.00 96.38 88 TYR A O 1
ATOM 725 N N . VAL A 1 89 ? 13.542 -1.197 -12.360 1.00 92.50 89 VAL A N 1
ATOM 726 C CA . VAL A 1 89 ? 13.586 -2.440 -13.152 1.00 92.50 89 VAL A CA 1
ATOM 727 C C . VAL A 1 89 ? 14.971 -3.088 -13.083 1.00 92.50 89 VAL A C 1
ATOM 729 O O . VAL A 1 89 ? 15.079 -4.312 -13.005 1.00 92.50 89 VAL A O 1
ATOM 732 N N . GLU A 1 90 ? 16.033 -2.282 -13.079 1.00 90.56 90 GLU A N 1
ATOM 733 C CA . GLU A 1 90 ? 17.403 -2.774 -12.933 1.00 90.56 90 GLU A CA 1
ATOM 734 C C . GLU A 1 90 ? 17.698 -3.336 -11.536 1.00 90.56 90 GLU A C 1
ATOM 736 O O . GLU A 1 90 ? 18.385 -4.354 -11.422 1.00 90.56 90 GLU A O 1
ATOM 741 N N . ALA A 1 91 ? 17.192 -2.688 -10.484 1.00 92.69 91 ALA A N 1
ATOM 742 C CA . ALA A 1 91 ? 17.406 -3.096 -9.096 1.00 92.69 91 ALA A CA 1
ATOM 743 C C . ALA A 1 91 ? 16.491 -4.255 -8.655 1.00 92.69 91 ALA A C 1
ATOM 745 O O . ALA A 1 91 ? 16.881 -5.067 -7.816 1.00 92.69 91 ALA A O 1
ATOM 746 N N . HIS A 1 92 ? 15.291 -4.348 -9.230 1.00 91.06 92 HIS A N 1
ATOM 747 C CA . HIS A 1 92 ? 14.241 -5.297 -8.865 1.00 91.06 92 HIS A CA 1
ATOM 748 C C . HIS A 1 92 ? 13.720 -6.025 -10.113 1.00 91.06 92 HIS A C 1
ATOM 750 O O . HIS A 1 92 ? 12.578 -5.807 -10.523 1.00 91.06 92 HIS A O 1
ATOM 756 N N . PRO A 1 93 ? 14.522 -6.902 -10.745 1.00 85.69 93 PRO A N 1
ATOM 757 C CA . PRO A 1 93 ? 14.052 -7.675 -11.889 1.00 85.69 93 PRO A CA 1
ATOM 758 C C . PRO A 1 93 ? 12.849 -8.541 -11.494 1.00 85.69 93 PRO A C 1
ATOM 760 O O . PRO A 1 93 ? 12.800 -9.088 -10.388 1.00 85.69 93 PRO A O 1
ATOM 763 N N . SER A 1 94 ? 11.876 -8.701 -12.401 1.00 83.94 94 SER A N 1
ATOM 764 C CA . SER A 1 94 ? 10.726 -9.559 -12.104 1.00 83.94 94 SER A CA 1
ATOM 765 C C . SER A 1 94 ? 11.179 -11.005 -11.910 1.00 83.94 94 SER A C 1
ATOM 767 O O . SER A 1 94 ? 11.895 -11.578 -12.731 1.00 83.94 94 SER A O 1
ATOM 769 N N . THR A 1 95 ? 10.740 -11.591 -10.801 1.00 79.12 95 THR A N 1
ATOM 770 C CA . THR A 1 95 ? 11.007 -12.984 -10.407 1.00 79.12 95 THR A CA 1
ATOM 771 C C . THR A 1 95 ? 9.733 -13.827 -10.383 1.00 79.12 95 THR A C 1
ATOM 773 O O . THR A 1 95 ? 9.782 -15.016 -10.073 1.00 79.12 95 THR A O 1
ATOM 776 N N . ALA A 1 96 ? 8.589 -13.223 -10.711 1.00 81.06 96 ALA A N 1
ATOM 777 C CA . ALA A 1 96 ? 7.280 -13.854 -10.693 1.00 81.06 96 ALA A CA 1
ATOM 778 C C . ALA A 1 96 ? 6.655 -13.846 -12.091 1.00 81.06 96 ALA A C 1
ATOM 780 O O . ALA A 1 96 ? 6.879 -12.940 -12.890 1.00 81.06 96 ALA A O 1
ATOM 781 N N . PHE A 1 97 ? 5.814 -14.845 -12.363 1.00 79.62 97 PHE A N 1
ATOM 782 C CA . PHE A 1 97 ? 5.028 -14.904 -13.600 1.00 79.62 97 PHE A CA 1
ATOM 783 C C . PHE A 1 97 ? 3.936 -13.829 -13.673 1.00 79.62 97 PHE A C 1
ATOM 785 O O . PHE A 1 97 ? 3.454 -13.523 -14.758 1.00 79.62 97 PHE A O 1
ATOM 792 N N . SER A 1 98 ? 3.535 -13.277 -12.526 1.00 84.19 98 SER A N 1
ATOM 793 C CA . SER A 1 98 ? 2.526 -12.225 -12.433 1.00 84.19 98 SER A CA 1
ATOM 794 C C . SER A 1 98 ? 3.187 -10.876 -12.180 1.00 84.19 98 SER A C 1
ATOM 796 O O . SER A 1 98 ? 4.024 -10.755 -11.282 1.00 84.19 98 SER A O 1
ATOM 798 N N . LEU A 1 99 ? 2.770 -9.864 -12.942 1.00 86.50 99 LEU A N 1
ATOM 799 C CA . LEU A 1 99 ? 3.194 -8.481 -12.737 1.00 86.50 99 LEU A CA 1
ATOM 800 C C . LEU A 1 99 ? 2.461 -7.802 -11.574 1.00 86.50 99 LEU A C 1
ATOM 802 O O . LEU A 1 99 ? 2.959 -6.812 -11.060 1.00 86.50 99 LEU A O 1
ATOM 806 N N . ASN A 1 100 ? 1.386 -8.399 -11.048 1.00 86.06 100 ASN A N 1
ATOM 807 C CA . ASN A 1 100 ? 0.600 -7.840 -9.938 1.00 86.06 100 ASN A CA 1
ATOM 808 C C . ASN A 1 100 ? 1.391 -7.682 -8.627 1.00 86.06 100 ASN A C 1
ATOM 810 O O . ASN A 1 100 ? 0.862 -7.168 -7.650 1.00 86.06 100 ASN A O 1
ATOM 814 N N . VAL A 1 101 ? 2.620 -8.203 -8.560 1.00 89.19 101 VAL A N 1
ATOM 815 C CA . VAL A 1 101 ? 3.531 -8.070 -7.412 1.00 89.19 101 VAL A CA 1
ATOM 816 C C . VAL A 1 101 ? 4.821 -7.332 -7.771 1.00 89.19 101 VAL A C 1
ATOM 818 O O . VAL A 1 101 ? 5.720 -7.247 -6.934 1.00 89.19 101 VAL A O 1
ATOM 821 N N . PHE A 1 102 ? 4.951 -6.853 -9.010 1.00 93.00 102 PHE A N 1
ATOM 822 C CA . PHE A 1 102 ? 6.194 -6.301 -9.537 1.00 93.00 102 PHE A CA 1
ATOM 823 C C . PHE A 1 102 ? 6.554 -4.975 -8.864 1.00 93.00 102 PHE A C 1
ATOM 825 O O . PHE A 1 102 ? 7.704 -4.790 -8.466 1.00 93.00 102 PHE A O 1
ATOM 832 N N . GLY A 1 103 ? 5.568 -4.101 -8.648 1.00 94.31 103 GLY A N 1
ATOM 833 C CA . GLY A 1 103 ? 5.746 -2.792 -8.019 1.00 94.31 103 GLY A CA 1
ATOM 834 C C . GLY A 1 103 ? 6.106 -2.808 -6.530 1.00 94.31 103 GLY A C 1
ATOM 835 O O . GLY A 1 103 ? 6.619 -1.818 -6.021 1.00 94.31 103 GLY A O 1
ATOM 836 N N . ARG A 1 104 ? 5.931 -3.930 -5.817 1.00 96.00 104 ARG A N 1
ATOM 837 C CA . ARG A 1 104 ? 5.918 -4.001 -4.337 1.00 96.00 104 ARG A CA 1
ATOM 838 C C . ARG A 1 104 ? 7.083 -3.353 -3.579 1.00 96.00 104 ARG A C 1
ATOM 840 O O . ARG A 1 104 ? 6.948 -3.065 -2.393 1.00 96.00 104 ARG A O 1
ATOM 847 N N . HIS A 1 105 ? 8.240 -3.165 -4.211 1.00 97.19 105 HIS A N 1
ATOM 848 C CA . HIS A 1 105 ? 9.419 -2.572 -3.579 1.00 97.19 105 HIS A CA 1
ATOM 849 C C . HIS A 1 105 ? 9.558 -1.062 -3.831 1.00 97.19 105 HIS A C 1
ATOM 851 O O . HIS A 1 105 ? 10.478 -0.451 -3.289 1.00 97.19 105 HIS A O 1
ATOM 857 N N . MET A 1 106 ? 8.662 -0.440 -4.610 1.00 98.19 106 MET A N 1
ATOM 858 C CA . MET A 1 106 ? 8.778 0.953 -5.060 1.00 98.19 106 MET A CA 1
ATOM 859 C C . MET A 1 106 ? 8.916 1.938 -3.896 1.00 98.19 106 MET A C 1
ATOM 861 O O . MET A 1 106 ? 9.816 2.774 -3.901 1.00 98.19 106 MET A O 1
ATOM 865 N N . SER A 1 107 ? 8.097 1.795 -2.848 1.00 98.44 107 SER A N 1
ATOM 866 C CA . SER A 1 107 ? 8.193 2.653 -1.657 1.00 98.44 107 SER A CA 1
ATOM 867 C C . SER A 1 107 ? 9.579 2.581 -1.007 1.00 98.44 107 SER A C 1
ATOM 869 O O . SER A 1 107 ? 10.222 3.607 -0.791 1.00 98.44 107 SER A O 1
ATOM 871 N N . ALA A 1 108 ? 10.091 1.373 -0.751 1.00 98.12 108 ALA A N 1
ATOM 872 C CA . ALA A 1 108 ? 11.414 1.194 -0.157 1.00 98.12 108 ALA A CA 1
ATOM 873 C C . ALA A 1 108 ? 12.527 1.733 -1.071 1.00 98.12 108 ALA A C 1
ATOM 875 O O . ALA A 1 108 ? 13.457 2.382 -0.597 1.00 98.12 108 ALA A O 1
ATOM 876 N N . PHE A 1 109 ? 12.404 1.518 -2.380 1.00 98.25 109 PHE A N 1
ATOM 877 C CA . PHE A 1 109 ? 13.347 2.015 -3.373 1.00 98.25 109 PHE A CA 1
ATOM 878 C C . PHE A 1 109 ? 13.405 3.548 -3.401 1.00 98.25 109 PHE A C 1
ATOM 880 O O . PHE A 1 109 ? 14.493 4.122 -3.340 1.00 98.25 109 PHE A O 1
ATOM 887 N N . LEU A 1 110 ? 12.257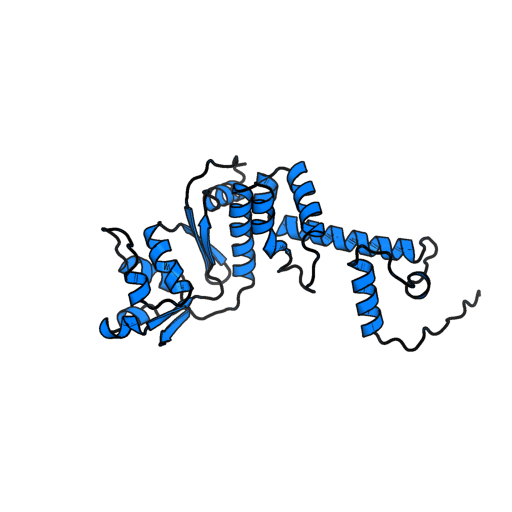 4.226 -3.387 1.00 98.38 110 LEU A N 1
ATOM 888 C CA . LEU A 1 110 ? 12.181 5.688 -3.329 1.00 98.38 110 LEU A CA 1
ATOM 889 C C . LEU A 1 110 ? 12.805 6.246 -2.042 1.00 98.38 110 LEU A C 1
ATOM 891 O O . LEU A 1 110 ? 13.530 7.241 -2.101 1.00 98.38 110 LEU A O 1
ATOM 895 N N . LYS A 1 111 ? 12.646 5.557 -0.898 1.00 97.19 111 LYS A N 1
ATOM 896 C CA . LYS A 1 111 ? 13.344 5.928 0.351 1.00 97.19 111 LYS A CA 1
ATOM 897 C C . LYS A 1 111 ? 14.860 5.920 0.179 1.00 97.19 111 LYS A C 1
ATOM 899 O O . LYS A 1 111 ? 15.518 6.857 0.622 1.00 97.19 111 LYS A O 1
ATOM 904 N N . THR A 1 112 ? 15.423 4.923 -0.510 1.00 97.19 112 THR A N 1
ATOM 905 C CA . THR A 1 112 ? 16.879 4.879 -0.762 1.00 97.19 112 THR A CA 1
ATOM 906 C C . THR A 1 112 ? 17.384 5.993 -1.678 1.00 97.19 112 THR A C 1
ATOM 908 O O . THR A 1 112 ? 18.573 6.301 -1.661 1.00 97.19 112 THR A O 1
ATOM 911 N N . ARG A 1 113 ? 16.491 6.627 -2.446 1.00 96.12 113 ARG A N 1
ATOM 912 C CA . ARG A 1 113 ? 16.801 7.755 -3.334 1.00 96.12 113 ARG A CA 1
ATOM 913 C C . ARG A 1 113 ? 16.571 9.121 -2.679 1.00 96.12 113 ARG A C 1
ATOM 915 O O . ARG A 1 113 ? 16.784 10.138 -3.327 1.00 96.12 113 ARG A O 1
ATOM 922 N N . GLY A 1 114 ? 16.155 9.158 -1.410 1.00 95.69 114 GLY A N 1
ATOM 923 C CA . GLY A 1 114 ? 15.844 10.400 -0.695 1.00 95.69 114 GLY A CA 1
ATOM 924 C C . GLY A 1 114 ? 14.485 11.012 -1.057 1.00 95.69 114 GLY A C 1
ATOM 925 O O . GLY A 1 114 ? 14.186 12.121 -0.623 1.00 95.69 114 GLY A O 1
ATOM 926 N N . GLU A 1 115 ? 13.641 10.293 -1.801 1.00 96.81 115 GLU A N 1
ATOM 927 C CA . GLU A 1 115 ? 12.327 10.758 -2.261 1.00 96.81 115 GLU A CA 1
ATOM 928 C C . GLU A 1 115 ? 11.238 10.391 -1.238 1.00 96.81 115 GLU A C 1
ATOM 930 O O . GLU A 1 115 ? 10.350 9.577 -1.496 1.00 96.81 115 GLU A O 1
ATOM 935 N N . ALA A 1 116 ? 11.338 10.948 -0.026 1.00 97.25 116 ALA A N 1
ATOM 936 C CA . ALA A 1 116 ? 10.538 10.520 1.128 1.00 97.25 116 ALA A CA 1
ATOM 937 C C . ALA A 1 116 ? 9.018 10.667 0.916 1.00 97.25 116 ALA A C 1
ATOM 939 O O . ALA A 1 116 ? 8.268 9.738 1.205 1.00 97.25 116 ALA A O 1
ATOM 940 N N . PHE A 1 117 ? 8.567 11.791 0.350 1.00 98.38 117 PHE A N 1
ATOM 941 C CA . PHE A 1 117 ? 7.150 11.991 0.035 1.00 98.38 117 PHE A CA 1
ATOM 942 C C . PHE A 1 117 ? 6.643 10.981 -1.006 1.00 98.38 117 PHE A C 1
ATOM 944 O O . PHE A 1 117 ? 5.615 10.334 -0.803 1.00 98.38 117 PHE A O 1
ATOM 951 N N . ALA A 1 118 ? 7.386 10.805 -2.104 1.00 98.44 118 ALA A N 1
ATOM 952 C CA . ALA A 1 118 ? 7.026 9.851 -3.149 1.00 98.44 118 ALA A CA 1
ATOM 953 C C . ALA A 1 118 ? 7.010 8.411 -2.614 1.00 98.44 118 ALA A C 1
ATOM 955 O O . ALA A 1 118 ? 6.197 7.603 -3.048 1.00 98.44 118 ALA A O 1
ATOM 956 N N . ALA A 1 119 ? 7.864 8.085 -1.640 1.00 98.69 119 ALA A N 1
ATOM 957 C CA . ALA A 1 119 ? 7.853 6.783 -0.992 1.00 98.69 119 ALA A CA 1
ATOM 958 C C . ALA A 1 119 ? 6.578 6.517 -0.177 1.00 98.69 119 ALA A C 1
ATOM 960 O O . ALA A 1 119 ? 6.064 5.395 -0.220 1.00 98.69 119 ALA A O 1
ATOM 961 N N . ASP A 1 120 ? 6.068 7.510 0.553 1.00 98.75 120 ASP A N 1
ATOM 962 C CA . ASP A 1 120 ? 4.793 7.395 1.274 1.00 98.75 120 ASP A CA 1
ATOM 963 C C . ASP A 1 120 ? 3.620 7.277 0.296 1.00 98.75 120 ASP A C 1
ATOM 965 O O . ASP A 1 120 ? 2.748 6.422 0.462 1.00 98.75 120 ASP A O 1
ATOM 969 N N . LEU A 1 121 ? 3.645 8.064 -0.782 1.00 98.69 121 LEU A N 1
ATOM 970 C CA . LEU A 1 121 ? 2.650 7.979 -1.847 1.00 98.69 121 LEU A CA 1
ATOM 971 C C . LEU A 1 121 ? 2.678 6.613 -2.552 1.00 98.69 121 LEU A C 1
ATOM 973 O O . LEU A 1 121 ? 1.628 6.011 -2.753 1.00 98.69 121 LEU A O 1
ATOM 977 N N . ALA A 1 122 ? 3.861 6.060 -2.827 1.00 98.75 122 ALA A N 1
ATOM 978 C CA . ALA A 1 122 ? 4.007 4.721 -3.395 1.00 98.75 122 ALA A CA 1
ATOM 979 C C . ALA A 1 122 ? 3.500 3.628 -2.443 1.00 98.75 122 ALA A C 1
ATOM 981 O O . ALA A 1 122 ? 2.901 2.651 -2.884 1.00 98.75 122 ALA A O 1
ATOM 982 N N . ALA A 1 123 ? 3.710 3.772 -1.131 1.00 98.75 123 ALA A N 1
ATOM 983 C CA . ALA A 1 123 ? 3.142 2.840 -0.157 1.00 98.75 123 ALA A CA 1
ATOM 984 C C . ALA A 1 123 ? 1.607 2.895 -0.155 1.00 98.75 123 ALA A C 1
ATOM 986 O O . ALA A 1 123 ? 0.962 1.849 -0.077 1.00 98.75 123 ALA A O 1
ATOM 987 N N . LEU A 1 124 ? 1.027 4.091 -0.297 1.00 98.75 124 LEU A N 1
ATOM 988 C CA . LEU A 1 124 ? -0.412 4.261 -0.459 1.00 98.75 124 LEU A CA 1
ATOM 989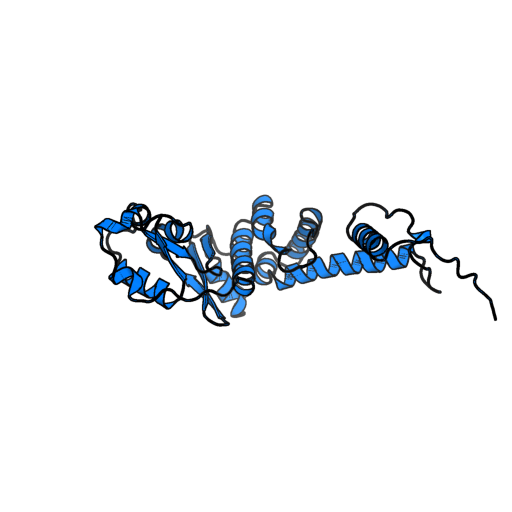 C C . LEU A 1 124 ? -0.929 3.592 -1.740 1.00 98.75 124 LEU A C 1
ATOM 991 O O . LEU A 1 124 ? -1.837 2.766 -1.658 1.00 98.75 124 LEU A O 1
ATOM 995 N N . GLU A 1 125 ? -0.368 3.902 -2.907 1.00 98.56 125 GLU A N 1
ATOM 996 C CA . GLU A 1 125 ? -0.822 3.315 -4.178 1.00 98.56 125 GLU A CA 1
ATOM 997 C C . GLU A 1 125 ? -0.686 1.790 -4.174 1.00 98.56 125 GLU A C 1
ATOM 999 O O . GLU A 1 125 ? -1.633 1.075 -4.505 1.00 98.56 125 GLU A O 1
ATOM 1004 N N . TRP A 1 126 ? 0.427 1.275 -3.647 1.00 98.38 126 TRP A N 1
ATOM 1005 C CA . TRP A 1 126 ? 0.617 -0.165 -3.520 1.00 98.38 126 TRP A CA 1
ATOM 1006 C C . TRP A 1 126 ? -0.408 -0.823 -2.590 1.00 98.38 126 TRP A C 1
ATOM 1008 O O . TRP A 1 126 ? -0.926 -1.895 -2.896 1.00 98.38 126 TRP A O 1
ATOM 1018 N N . SER A 1 127 ? -0.769 -0.176 -1.478 1.00 98.19 127 SER A N 1
ATOM 1019 C CA . SER A 1 127 ? -1.789 -0.708 -0.564 1.00 98.19 127 SER A CA 1
ATOM 1020 C C . SER A 1 127 ? -3.163 -0.860 -1.232 1.00 98.19 127 SER A C 1
ATOM 1022 O O . SER A 1 127 ? -3.925 -1.760 -0.877 1.00 98.19 127 SER A O 1
ATOM 1024 N N . ILE A 1 128 ? -3.466 -0.029 -2.237 1.00 97.62 128 ILE A N 1
ATOM 1025 C CA . ILE A 1 128 ? -4.684 -0.135 -3.048 1.00 97.62 128 ILE A CA 1
ATOM 1026 C C . ILE A 1 128 ? -4.600 -1.379 -3.937 1.00 97.62 128 ILE A C 1
ATOM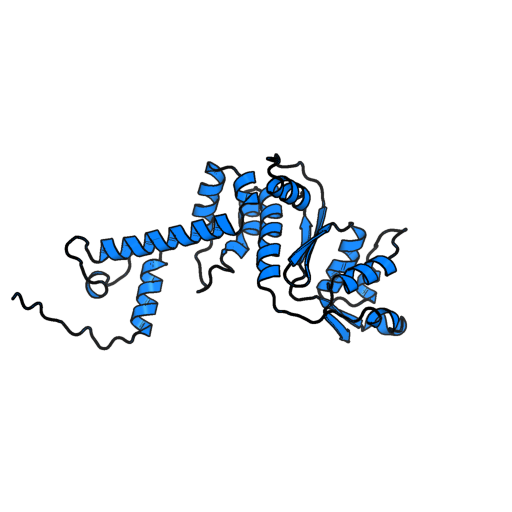 1028 O O . ILE A 1 128 ? -5.537 -2.180 -3.939 1.00 97.62 128 ILE A O 1
ATOM 1032 N N . VAL A 1 129 ? -3.471 -1.586 -4.626 1.00 95.94 129 VAL A N 1
ATOM 1033 C CA . VAL A 1 129 ? -3.218 -2.789 -5.441 1.00 95.94 129 VAL A CA 1
ATOM 1034 C C . VAL A 1 129 ? -3.342 -4.055 -4.589 1.00 95.94 129 VAL A C 1
ATOM 1036 O O . VAL A 1 129 ? -4.036 -5.002 -4.969 1.00 95.94 129 VAL A O 1
ATOM 1039 N N . GLU A 1 130 ? -2.739 -4.0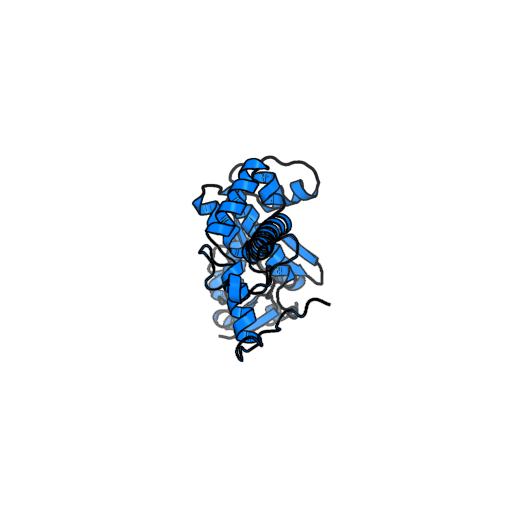73 -3.401 1.00 95.56 130 GLU A N 1
ATOM 1040 C CA . GLU A 1 130 ? -2.819 -5.211 -2.484 1.00 95.56 130 GLU A CA 1
ATOM 1041 C C . GLU A 1 130 ? -4.239 -5.458 -1.969 1.00 95.56 130 GLU A C 1
ATOM 1043 O O . GLU A 1 130 ? -4.680 -6.608 -1.897 1.00 95.56 130 GLU A O 1
ATOM 1048 N N . ALA A 1 131 ? -4.977 -4.400 -1.627 1.00 95.62 131 ALA A N 1
ATOM 1049 C CA . ALA A 1 131 ? -6.350 -4.525 -1.158 1.00 95.62 131 ALA A CA 1
ATOM 1050 C C . ALA A 1 131 ? -7.274 -5.095 -2.251 1.00 95.62 131 ALA A C 1
ATOM 1052 O O . ALA A 1 131 ? -8.127 -5.933 -1.943 1.00 95.62 131 ALA A O 1
ATOM 1053 N N . ILE A 1 132 ? -7.069 -4.719 -3.522 1.00 93.69 132 ILE A N 1
ATOM 1054 C CA . ILE A 1 132 ? -7.800 -5.264 -4.681 1.00 93.69 132 ILE A CA 1
ATOM 1055 C C . ILE A 1 132 ? -7.568 -6.771 -4.825 1.00 93.69 132 ILE A C 1
ATOM 1057 O O . ILE A 1 132 ? -8.530 -7.519 -4.998 1.00 93.69 132 ILE A O 1
ATOM 1061 N N . HIS A 1 133 ? -6.317 -7.222 -4.714 1.00 92.38 133 HIS A N 1
ATOM 1062 C CA . HIS A 1 133 ? -5.932 -8.621 -4.932 1.00 92.38 133 HIS A CA 1
ATOM 1063 C C . HIS A 1 133 ? -6.034 -9.509 -3.685 1.00 92.38 133 HIS A C 1
ATOM 1065 O O . HIS A 1 133 ? -5.808 -10.717 -3.760 1.00 92.38 133 HIS A O 1
ATOM 1071 N N . SER A 1 134 ? -6.365 -8.929 -2.532 1.00 93.69 134 SER A N 1
ATOM 1072 C CA . SER A 1 134 ? -6.514 -9.667 -1.281 1.00 93.69 134 SER A CA 1
ATOM 1073 C C . SER A 1 134 ? -7.628 -10.722 -1.345 1.00 93.69 134 SER A C 1
ATOM 1075 O O . SER A 1 134 ? -8.621 -10.578 -2.070 1.00 93.69 134 SER A O 1
ATOM 1077 N N . ALA A 1 135 ? -7.483 -11.786 -0.552 1.00 93.81 135 ALA A N 1
ATOM 1078 C CA . ALA A 1 135 ? -8.521 -12.800 -0.401 1.00 93.81 135 ALA A CA 1
ATOM 1079 C C . ALA A 1 135 ? -9.805 -12.194 0.190 1.00 93.81 135 ALA A C 1
ATOM 1081 O O . ALA A 1 135 ? -9.761 -11.254 0.988 1.00 93.81 135 ALA A O 1
ATOM 1082 N N . GLU A 1 136 ? -10.960 -12.729 -0.201 1.00 91.31 136 GLU A N 1
ATOM 1083 C CA . GLU A 1 136 ? -12.216 -12.397 0.470 1.00 91.31 136 GLU A CA 1
ATOM 1084 C C . GLU A 1 136 ? -12.234 -12.980 1.886 1.00 91.31 136 GLU A C 1
ATOM 1086 O O . GLU A 1 136 ? -11.717 -14.069 2.138 1.00 91.31 136 GLU A O 1
ATOM 1091 N N . ALA A 1 137 ? -12.844 -12.246 2.812 1.00 90.81 137 ALA A N 1
ATOM 1092 C CA 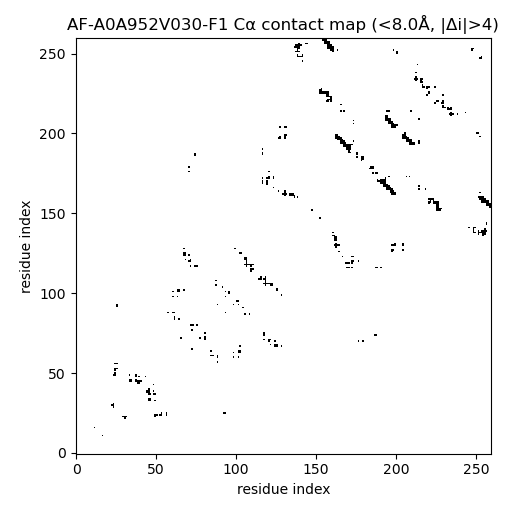. ALA A 1 137 ? -13.077 -12.700 4.172 1.00 90.81 137 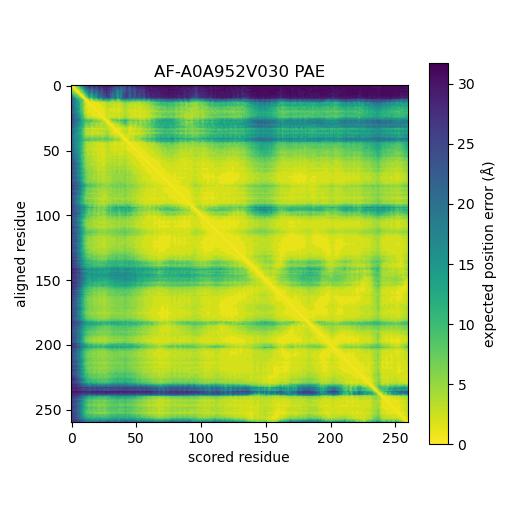ALA A CA 1
ATOM 1093 C C . ALA A 1 137 ? -14.456 -12.222 4.644 1.00 90.81 137 ALA A C 1
ATOM 1095 O O . ALA A 1 137 ? -14.898 -11.141 4.236 1.00 90.81 137 ALA A O 1
ATOM 1096 N N . PRO A 1 138 ? -15.147 -13.000 5.496 1.00 90.69 138 PRO A N 1
ATOM 1097 C CA . PRO A 1 138 ? -16.375 -12.538 6.125 1.00 90.69 138 PRO A CA 1
ATOM 1098 C C . PRO A 1 138 ? -16.089 -11.323 7.012 1.00 90.69 138 PRO A C 1
ATOM 1100 O O . PRO A 1 138 ? -14.970 -11.143 7.489 1.00 90.69 138 PRO A O 1
ATOM 1103 N N . LYS A 1 139 ? -17.113 -10.502 7.256 1.00 92.62 139 LYS A N 1
ATOM 1104 C CA . LYS A 1 139 ? -17.048 -9.454 8.279 1.00 92.62 139 LYS A CA 1
ATOM 1105 C C . LYS A 1 139 ? -17.347 -10.059 9.647 1.00 92.62 139 LYS A C 1
ATOM 1107 O O . LYS A 1 139 ? -18.281 -10.851 9.778 1.00 92.62 139 LYS A O 1
ATOM 1112 N N . MET A 1 140 ? -16.596 -9.642 10.660 1.00 93.06 140 MET A N 1
ATOM 1113 C CA . MET A 1 140 ? -16.908 -9.950 12.052 1.00 93.06 140 MET A CA 1
ATOM 1114 C C . MET A 1 140 ? -18.303 -9.415 12.422 1.00 93.06 140 MET A C 1
ATOM 1116 O O . MET A 1 140 ? -18.700 -8.336 11.979 1.00 93.06 140 MET A O 1
ATOM 1120 N N . ALA A 1 141 ? -19.053 -10.165 13.236 1.00 88.31 141 ALA A N 1
ATOM 1121 C CA . ALA A 1 141 ? -20.382 -9.742 13.673 1.00 88.31 141 ALA A CA 1
ATOM 1122 C C . ALA A 1 141 ? -20.300 -8.482 14.567 1.00 88.31 141 ALA A C 1
ATOM 1124 O O . ALA A 1 141 ? -19.429 -8.433 15.439 1.00 88.31 141 ALA A O 1
ATOM 1125 N N . PRO A 1 142 ? -21.211 -7.497 14.416 1.00 80.56 142 PRO A N 1
ATOM 1126 C CA . PRO A 1 142 ? -21.187 -6.252 15.194 1.00 80.56 142 PRO A CA 1
ATOM 1127 C C . PRO A 1 142 ? -21.186 -6.457 16.714 1.00 80.56 142 PRO A C 1
ATOM 1129 O O . PRO A 1 142 ? -20.495 -5.739 17.433 1.00 80.56 142 PRO A O 1
ATOM 1132 N N . ASP A 1 143 ? -21.903 -7.477 17.187 1.00 85.38 143 ASP A N 1
ATOM 1133 C CA . ASP A 1 143 ? -22.067 -7.758 18.617 1.00 85.38 143 ASP A CA 1
ATOM 1134 C C . ASP A 1 143 ? -20.975 -8.685 19.178 1.00 85.38 143 ASP A C 1
ATOM 1136 O O . ASP A 1 143 ? -20.950 -8.954 20.378 1.00 85.38 143 ASP A O 1
ATOM 1140 N N . ALA A 1 144 ? -20.047 -9.167 18.337 1.00 87.38 144 ALA A N 1
ATOM 1141 C CA . ALA A 1 144 ? -19.028 -10.136 18.746 1.00 87.38 144 ALA A CA 1
ATOM 1142 C C . ALA A 1 144 ? -18.127 -9.602 19.865 1.00 87.38 144 ALA A C 1
ATOM 1144 O O . ALA A 1 144 ? -17.778 -10.349 20.771 1.00 87.38 144 ALA A O 1
ATOM 1145 N N . LEU A 1 145 ? -17.779 -8.312 19.814 1.00 83.81 145 LEU A N 1
ATOM 1146 C CA . LEU A 1 145 ? -16.978 -7.653 20.847 1.00 83.81 145 LEU A CA 1
ATOM 1147 C C . LEU A 1 145 ? -17.791 -7.340 22.105 1.00 83.81 145 LEU A C 1
ATOM 1149 O O . LEU A 1 145 ? -17.276 -7.461 23.211 1.00 83.81 145 LEU A O 1
ATOM 1153 N N . ALA A 1 146 ? -19.060 -6.953 21.943 1.00 83.81 146 ALA A N 1
ATOM 1154 C CA . ALA A 1 146 ? -19.940 -6.605 23.059 1.00 83.81 146 ALA A CA 1
ATOM 1155 C C . ALA A 1 146 ? -20.292 -7.818 23.938 1.00 83.81 146 ALA A C 1
ATOM 1157 O O . ALA A 1 146 ? -20.662 -7.650 25.096 1.00 83.81 146 ALA A O 1
ATOM 1158 N N . ALA A 1 147 ? -20.172 -9.030 23.391 1.00 86.00 147 ALA A N 1
ATOM 1159 C CA . ALA A 1 147 ? -20.415 -10.281 24.098 1.00 86.00 147 ALA A CA 1
ATOM 1160 C C . ALA A 1 147 ? -19.211 -10.792 24.918 1.00 86.00 147 ALA A C 1
ATOM 1162 O O . ALA A 1 147 ? -19.354 -11.804 25.601 1.00 86.00 147 ALA A O 1
ATOM 1163 N N . LEU A 1 148 ? -18.039 -10.150 24.833 1.00 87.75 148 LEU A N 1
ATOM 1164 C CA . LEU A 1 148 ? -16.822 -10.597 25.522 1.00 87.75 148 LEU A CA 1
ATOM 1165 C C . LEU A 1 148 ? -16.786 -10.118 26.974 1.00 87.75 148 LEU A C 1
ATOM 1167 O O . LEU A 1 148 ? -17.010 -8.936 27.244 1.00 87.75 148 LEU A O 1
ATOM 1171 N N . ASP A 1 149 ? -16.417 -11.010 27.893 1.00 89.38 149 ASP A N 1
ATOM 1172 C CA . ASP A 1 149 ? -16.121 -10.627 29.273 1.00 89.38 149 ASP A CA 1
ATOM 1173 C C . ASP A 1 149 ? -14.774 -9.872 29.312 1.00 89.38 149 ASP A C 1
ATOM 1175 O O . ASP A 1 149 ? -13.787 -10.368 28.754 1.00 89.38 149 ASP A O 1
ATOM 1179 N N . PRO A 1 150 ? -14.680 -8.691 29.958 1.00 86.50 150 PRO A N 1
ATOM 1180 C CA . PRO A 1 150 ? -13.408 -8.008 30.197 1.00 86.50 150 PRO A CA 1
ATOM 1181 C C . PRO A 1 150 ? -12.301 -8.903 30.775 1.00 86.50 150 PRO A C 1
ATOM 1183 O O . PRO A 1 150 ? -11.135 -8.714 30.440 1.00 86.50 150 PRO A O 1
ATOM 1186 N N . ALA A 1 151 ? -12.644 -9.911 31.585 1.00 90.44 151 ALA A N 1
ATOM 1187 C CA . ALA A 1 151 ? -11.676 -10.869 32.123 1.00 90.44 151 ALA A CA 1
ATOM 1188 C C . ALA A 1 151 ? -11.018 -11.756 31.044 1.00 90.44 151 ALA A C 1
ATOM 1190 O O . ALA A 1 151 ? -9.942 -12.306 31.270 1.00 90.44 151 ALA A O 1
ATOM 1191 N N . GLU A 1 152 ? -11.636 -11.898 29.866 1.00 90.31 152 GLU A N 1
ATOM 1192 C CA . GLU A 1 152 ? -11.100 -12.675 28.744 1.00 90.31 152 GLU A CA 1
ATOM 1193 C C . GLU A 1 152 ? -10.186 -11.853 27.822 1.00 90.31 152 GLU A C 1
ATOM 1195 O O . GLU A 1 152 ? -9.486 -12.444 26.993 1.00 90.31 152 GLU A O 1
ATOM 1200 N N . TRP A 1 153 ? -10.165 -10.518 27.935 1.00 89.88 153 TRP A N 1
ATOM 1201 C CA . TRP A 1 153 ? -9.498 -9.622 26.973 1.00 89.88 153 TRP A CA 1
ATOM 1202 C C . TRP A 1 153 ? -8.009 -9.912 26.790 1.00 89.88 153 TRP A C 1
ATOM 1204 O O . TRP A 1 153 ? -7.487 -9.757 25.684 1.00 89.88 153 TRP A O 1
ATOM 1214 N N . GLY A 1 154 ? -7.345 -10.415 27.831 1.00 92.38 154 GLY A N 1
ATOM 1215 C CA . GLY A 1 154 ? -5.954 -10.851 27.765 1.00 92.38 154 GLY A CA 1
ATOM 1216 C C . GLY A 1 154 ? -5.714 -12.047 26.844 1.00 92.38 154 GLY A C 1
ATOM 1217 O O . GLY A 1 154 ? -4.595 -12.249 26.392 1.00 92.38 154 GLY A O 1
ATOM 1218 N N . SER A 1 155 ? -6.734 -12.838 26.511 1.00 92.56 155 SER A N 1
ATOM 1219 C CA . SER A 1 155 ? -6.636 -14.001 25.610 1.00 92.56 155 SER A CA 1
ATOM 1220 C C . SER A 1 155 ? -7.290 -13.780 24.243 1.00 92.56 155 SER A C 1
ATOM 1222 O O . SER A 1 155 ? -7.124 -14.597 23.338 1.00 92.56 155 SER A O 1
ATOM 1224 N N . VAL A 1 156 ? -8.031 -12.685 24.074 1.00 94.50 156 VAL A N 1
ATOM 1225 C CA . VAL A 1 156 ? -8.787 -12.403 22.853 1.00 94.50 156 VAL A CA 1
ATOM 1226 C C . VAL A 1 156 ? -7.943 -11.608 21.870 1.00 94.50 156 VAL A C 1
ATOM 1228 O O . VAL A 1 156 ? -7.433 -10.545 22.211 1.00 94.50 156 VAL A O 1
ATOM 1231 N N . THR A 1 157 ? -7.870 -12.079 20.628 1.00 95.44 157 THR A N 1
ATOM 1232 C CA . THR A 1 157 ? -7.255 -11.372 19.498 1.00 95.44 157 THR A CA 1
ATOM 1233 C C . THR A 1 157 ? -8.278 -11.151 18.386 1.00 95.44 157 THR A C 1
ATOM 1235 O O . THR A 1 157 ? -9.299 -11.842 18.299 1.00 95.44 157 THR A O 1
ATOM 1238 N N . LEU A 1 158 ? -8.017 -10.176 17.514 1.00 95.38 158 LEU A N 1
ATOM 1239 C CA . LEU A 1 158 ? -8.852 -9.906 16.346 1.00 95.38 158 LEU A CA 1
ATOM 1240 C C . LEU A 1 158 ? -8.122 -10.301 15.072 1.00 95.38 158 LEU A C 1
ATOM 1242 O O . LEU A 1 158 ? -6.970 -9.934 14.852 1.00 95.38 158 LEU A O 1
ATOM 1246 N N . VAL A 1 159 ? -8.812 -11.032 14.203 1.00 96.31 159 VAL A N 1
ATOM 1247 C CA . VAL A 1 159 ? -8.264 -11.431 12.908 1.00 96.31 159 VAL A CA 1
ATOM 1248 C C . VAL A 1 159 ? -8.547 -10.316 11.910 1.00 96.31 159 VAL A C 1
ATOM 1250 O O . VAL A 1 159 ? -9.688 -10.151 11.471 1.00 96.31 159 VAL A O 1
ATOM 1253 N N . ALA A 1 160 ? -7.524 -9.542 11.545 1.00 97.19 160 ALA A N 1
ATOM 1254 C CA . ALA A 1 160 ? -7.646 -8.504 10.525 1.00 97.19 160 ALA A CA 1
ATOM 1255 C C . ALA A 1 160 ? -8.149 -9.081 9.193 1.00 97.19 160 ALA A C 1
ATOM 1257 O O . ALA A 1 160 ? -7.781 -10.188 8.793 1.00 97.19 160 ALA A O 1
ATOM 1258 N N . ALA A 1 161 ? -8.986 -8.324 8.486 1.00 96.75 161 ALA A N 1
ATOM 1259 C CA . ALA A 1 161 ? -9.377 -8.683 7.133 1.00 96.75 161 ALA A CA 1
ATOM 1260 C C . ALA A 1 161 ? -8.139 -8.681 6.210 1.00 96.75 161 ALA A C 1
ATOM 1262 O O . ALA A 1 161 ? -7.324 -7.758 6.299 1.00 96.75 161 ALA A O 1
ATOM 1263 N N . PRO A 1 162 ? -8.004 -9.638 5.269 1.00 96.50 162 PRO A N 1
ATOM 1264 C CA . PRO A 1 162 ? -6.839 -9.726 4.383 1.00 96.50 162 PRO A CA 1
ATOM 1265 C C . PRO A 1 162 ? -6.570 -8.466 3.550 1.00 96.50 162 PRO A C 1
ATOM 1267 O O . PRO A 1 162 ? -5.439 -8.254 3.113 1.00 96.50 162 PRO A O 1
ATOM 1270 N N . SER A 1 163 ? -7.591 -7.633 3.320 1.00 97.12 163 SER A N 1
ATOM 1271 C CA . SER A 1 163 ? -7.483 -6.366 2.590 1.00 97.12 163 SER A CA 1
ATOM 1272 C C . SER A 1 163 ? -6.996 -5.189 3.433 1.00 97.12 163 SER A C 1
ATOM 1274 O O . SER A 1 163 ? -6.681 -4.152 2.863 1.00 97.12 163 SER A O 1
ATOM 1276 N N . LEU A 1 164 ? -7.016 -5.291 4.767 1.00 98.19 164 LEU A N 1
ATOM 1277 C CA . LEU A 1 164 ? -6.689 -4.165 5.637 1.00 98.19 164 LEU A CA 1
ATOM 1278 C C . LEU A 1 164 ? -5.189 -3.867 5.561 1.00 98.19 164 LEU A C 1
ATOM 1280 O O . LEU A 1 164 ? -4.348 -4.744 5.771 1.00 98.19 164 LEU A O 1
ATOM 1284 N N . ARG A 1 165 ? -4.856 -2.615 5.267 1.00 98.19 165 ARG A N 1
ATOM 1285 C CA . ARG A 1 165 ? -3.506 -2.055 5.302 1.00 98.19 165 ARG A CA 1
ATOM 1286 C C . ARG A 1 165 ? -3.536 -0.800 6.151 1.00 98.19 165 ARG A C 1
ATOM 1288 O O . ARG A 1 165 ? -4.439 0.022 6.017 1.00 98.19 165 ARG A O 1
ATOM 1295 N N . LEU A 1 166 ? -2.568 -0.675 7.048 1.00 98.56 166 LEU A N 1
ATOM 1296 C CA . LEU A 1 166 ? -2.456 0.453 7.962 1.00 98.56 166 LEU A CA 1
ATOM 1297 C C . LEU A 1 166 ? -1.126 1.142 7.719 1.00 98.56 166 LEU A C 1
ATOM 1299 O O . LEU A 1 166 ? -0.090 0.482 7.653 1.00 98.56 166 LEU A O 1
ATOM 1303 N N . HIS A 1 167 ? -1.166 2.464 7.626 1.00 98.50 167 HIS A N 1
ATOM 1304 C CA . HIS A 1 167 ? 0.012 3.277 7.384 1.00 98.50 167 HIS A CA 1
ATOM 1305 C C . HIS A 1 167 ? 0.114 4.408 8.400 1.00 98.50 167 HIS A C 1
ATOM 1307 O O . HIS A 1 167 ? -0.882 5.054 8.724 1.00 98.50 167 HIS A O 1
ATOM 1313 N N . ALA A 1 168 ? 1.338 4.637 8.868 1.00 98.25 168 ALA A N 1
ATOM 1314 C CA . ALA A 1 168 ? 1.778 5.885 9.470 1.00 98.25 168 ALA A CA 1
ATOM 1315 C C . ALA A 1 168 ? 2.753 6.523 8.475 1.00 98.25 168 ALA A C 1
ATOM 1317 O O . ALA A 1 168 ? 3.818 5.960 8.223 1.00 98.25 168 ALA A O 1
ATOM 1318 N N . PHE A 1 169 ? 2.343 7.630 7.873 1.00 98.56 169 PHE A N 1
ATOM 1319 C CA . PHE A 1 169 ? 3.110 8.385 6.892 1.00 98.56 169 PHE A CA 1
ATOM 1320 C C . PHE A 1 169 ? 3.730 9.619 7.542 1.00 98.56 169 PHE A C 1
ATOM 1322 O O . PHE A 1 169 ? 3.156 10.188 8.472 1.00 98.56 169 PHE A O 1
ATOM 1329 N N . ASP A 1 170 ? 4.865 10.054 7.008 1.00 98.31 170 ASP A N 1
ATOM 1330 C CA . ASP A 1 170 ? 5.529 11.306 7.375 1.00 98.31 170 ASP A CA 1
ATOM 1331 C C . ASP A 1 170 ? 4.955 12.501 6.590 1.00 98.31 170 ASP A C 1
ATOM 1333 O O . ASP A 1 170 ? 5.190 13.659 6.941 1.00 98.31 170 ASP A O 1
ATOM 1337 N N . TYR A 1 171 ? 4.191 12.220 5.531 1.00 98.50 171 TYR A N 1
ATOM 1338 C CA . TYR A 1 171 ? 3.533 13.201 4.670 1.00 98.50 171 TYR A CA 1
ATOM 1339 C C . TYR A 1 171 ? 2.024 12.924 4.541 1.00 98.50 171 TYR A C 1
ATOM 1341 O O . TYR A 1 171 ? 1.582 11.780 4.695 1.00 98.50 171 TYR A O 1
ATOM 1349 N N . PRO A 1 172 ? 1.205 13.927 4.169 1.00 97.94 172 PRO A N 1
ATOM 1350 C CA . PRO A 1 172 ? -0.236 13.761 3.973 1.00 97.94 172 PRO A CA 1
ATOM 1351 C C . PRO A 1 172 ? -0.561 13.119 2.606 1.00 97.94 172 PRO A C 1
ATOM 1353 O O . PRO A 1 172 ? -1.242 13.702 1.758 1.00 97.94 172 PRO A O 1
ATOM 1356 N N . ALA A 1 173 ? -0.073 11.893 2.380 1.00 98.25 173 ALA A N 1
ATOM 1357 C CA . ALA A 1 173 ? -0.140 11.191 1.094 1.00 98.25 173 ALA A CA 1
ATOM 1358 C C 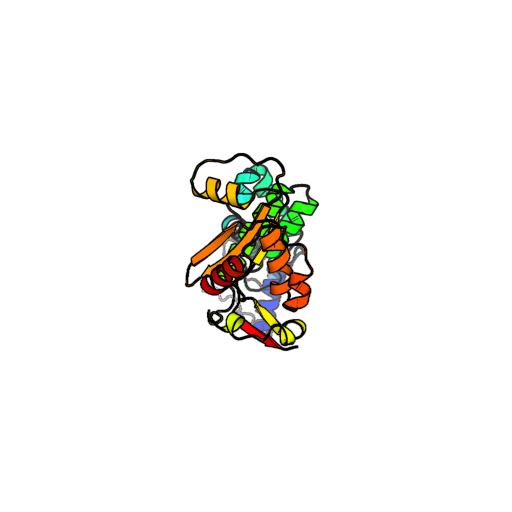. ALA A 1 173 ? -1.577 10.988 0.571 1.00 98.25 173 ALA A C 1
ATOM 1360 O O . ALA A 1 173 ? -1.825 11.169 -0.620 1.00 98.25 173 ALA A O 1
ATOM 1361 N N . ASP A 1 174 ? -2.548 10.681 1.442 1.00 98.31 174 ASP A N 1
ATOM 1362 C CA . ASP A 1 174 ? -3.959 10.523 1.038 1.00 98.31 174 ASP A CA 1
ATOM 1363 C C . ASP A 1 174 ? -4.585 11.838 0.554 1.00 98.31 174 ASP A C 1
ATOM 1365 O O . ASP A 1 174 ? -5.363 11.832 -0.401 1.00 98.31 174 ASP A O 1
ATOM 1369 N N . ALA A 1 175 ? -4.228 12.974 1.163 1.00 98.00 175 ALA A N 1
ATOM 1370 C CA . ALA A 1 175 ? -4.720 14.280 0.731 1.00 98.00 175 ALA A CA 1
ATOM 1371 C C . ALA A 1 175 ? -4.186 14.632 -0.664 1.00 98.00 175 ALA A C 1
ATOM 1373 O O . ALA A 1 175 ? -4.958 15.044 -1.532 1.00 98.00 175 ALA A O 1
ATOM 1374 N N . TYR A 1 176 ? -2.892 14.391 -0.901 1.00 98.44 176 TYR A N 1
ATOM 1375 C CA . TYR A 1 176 ? -2.289 14.552 -2.223 1.00 98.44 176 TYR A CA 1
ATOM 1376 C C . TYR A 1 176 ? -2.946 13.639 -3.259 1.00 98.44 176 TYR A C 1
ATOM 1378 O O . TYR A 1 176 ? -3.381 14.107 -4.308 1.00 98.44 176 TYR A O 1
ATOM 1386 N N . TYR A 1 177 ? -3.081 12.349 -2.945 1.00 98.31 177 TYR A N 1
ATOM 1387 C CA . TYR A 1 177 ? -3.693 11.372 -3.839 1.00 98.31 177 TYR A CA 1
ATOM 1388 C C . TYR A 1 177 ? -5.135 11.766 -4.203 1.00 98.31 177 TYR A C 1
ATOM 1390 O O . TYR A 1 177 ? -5.525 11.703 -5.366 1.00 98.31 177 TYR A O 1
ATOM 1398 N N . LYS A 1 178 ? -5.938 12.230 -3.235 1.00 97.75 178 LYS A N 1
ATOM 1399 C CA . LYS A 1 178 ? -7.295 12.746 -3.492 1.00 97.75 178 LYS A CA 1
ATOM 1400 C C . LYS A 1 178 ? -7.291 13.949 -4.434 1.00 97.75 178 LYS A C 1
ATOM 1402 O O . LYS A 1 178 ? -8.122 13.999 -5.332 1.00 97.75 178 LYS A O 1
ATOM 1407 N N . ALA A 1 179 ? -6.381 14.900 -4.231 1.00 97.62 179 ALA A N 1
ATOM 1408 C CA . ALA A 1 179 ? -6.267 16.081 -5.083 1.00 97.62 179 ALA A CA 1
ATOM 1409 C C . ALA A 1 179 ? -5.798 15.729 -6.506 1.00 97.62 179 ALA A C 1
ATOM 1411 O O . ALA A 1 179 ? -6.309 16.294 -7.469 1.00 97.62 179 ALA A O 1
ATOM 1412 N N . PHE A 1 180 ? -4.884 14.764 -6.641 1.00 97.50 180 PHE A N 1
ATOM 1413 C CA . PHE A 1 180 ? -4.453 14.224 -7.931 1.00 97.50 180 PHE A CA 1
ATOM 1414 C C . PHE A 1 180 ? -5.634 13.628 -8.712 1.00 97.50 180 PHE A C 1
ATOM 1416 O O . PHE A 1 180 ? -5.878 14.036 -9.841 1.00 97.50 180 PHE A O 1
ATOM 1423 N N . HIS A 1 181 ? -6.439 12.761 -8.084 1.00 96.06 181 HIS A N 1
ATOM 1424 C CA . HIS A 1 181 ? -7.640 12.170 -8.708 1.00 96.06 181 HIS A CA 1
ATOM 1425 C C . HIS A 1 181 ? -8.790 13.159 -8.944 1.00 96.06 181 HIS A C 1
ATOM 1427 O O . HIS A 1 181 ? -9.758 12.823 -9.620 1.00 96.06 181 HIS A O 1
ATOM 1433 N N . ALA A 1 182 ? -8.709 14.361 -8.374 1.00 97.00 182 ALA A N 1
ATOM 1434 C CA . ALA A 1 182 ? -9.642 15.456 -8.626 1.00 97.00 182 ALA A CA 1
ATOM 1435 C C . ALA A 1 182 ? -9.140 16.423 -9.718 1.00 97.00 182 ALA A C 1
ATOM 1437 O O . ALA A 1 182 ? -9.674 17.526 -9.828 1.00 97.00 182 ALA A O 1
ATOM 1438 N N . ASP A 1 183 ? -8.096 16.047 -10.470 1.00 92.75 183 ASP A N 1
ATOM 1439 C CA . ASP A 1 183 ? -7.450 16.855 -11.514 1.00 92.75 183 ASP A CA 1
ATOM 1440 C C . ASP A 1 183 ? -6.964 18.237 -11.024 1.00 92.75 183 ASP A C 1
ATOM 1442 O O . ASP A 1 183 ? -6.824 19.186 -11.796 1.00 92.75 183 ASP A O 1
ATOM 1446 N N . ALA A 1 184 ? -6.676 18.372 -9.723 1.00 91.38 184 ALA A N 1
ATOM 1447 C CA . ALA A 1 184 ? -6.300 19.644 -9.099 1.00 91.38 184 ALA A CA 1
ATOM 1448 C C . ALA A 1 184 ? -4.802 19.990 -9.230 1.00 91.38 184 ALA A C 1
ATOM 1450 O O . ALA A 1 184 ? -4.371 21.017 -8.707 1.00 91.38 184 ALA A O 1
ATOM 1451 N N . ALA A 1 185 ? -4.012 19.132 -9.889 1.00 92.00 185 ALA A N 1
ATOM 1452 C CA . ALA A 1 185 ? -2.564 19.264 -10.077 1.00 92.00 185 ALA A CA 1
ATOM 1453 C C . ALA A 1 185 ? -1.795 19.678 -8.795 1.00 92.00 185 ALA A C 1
ATOM 1455 O O . ALA A 1 185 ? -1.128 20.717 -8.776 1.00 92.00 185 ALA A O 1
ATOM 1456 N N . PRO A 1 186 ? -1.897 18.903 -7.697 1.00 94.88 186 PRO A N 1
ATOM 1457 C CA . PRO A 1 186 ? -1.303 19.281 -6.419 1.00 94.88 186 PRO A CA 1
ATOM 1458 C C . PRO A 1 186 ? 0.230 19.316 -6.476 1.00 94.88 186 PRO A C 1
ATOM 1460 O O . PRO A 1 186 ? 0.874 18.430 -7.040 1.00 94.88 186 PRO A O 1
ATOM 1463 N N . ALA A 1 187 ? 0.824 20.309 -5.814 1.00 94.62 187 ALA A N 1
ATOM 1464 C CA . ALA A 1 187 ? 2.257 20.317 -5.534 1.00 94.62 187 ALA A CA 1
ATOM 1465 C C . ALA A 1 187 ? 2.586 19.364 -4.364 1.00 94.62 187 ALA A C 1
ATOM 1467 O O . ALA A 1 187 ? 1.737 19.170 -3.486 1.00 94.62 187 ALA A O 1
ATOM 1468 N N . PRO A 1 188 ? 3.800 18.782 -4.315 1.00 94.50 188 PRO A N 1
ATOM 1469 C CA . PRO A 1 188 ? 4.249 17.996 -3.169 1.00 94.50 188 PRO A CA 1
ATOM 1470 C C . PRO A 1 188 ? 4.104 18.776 -1.846 1.00 94.50 188 PRO A C 1
ATOM 1472 O O . PRO A 1 188 ? 4.546 19.927 -1.768 1.00 94.50 188 PRO A O 1
ATOM 1475 N N . PRO A 1 189 ? 3.476 18.188 -0.813 1.00 96.44 189 PRO A N 1
ATOM 1476 C CA . PRO A 1 189 ? 3.230 18.861 0.456 1.00 96.44 189 PRO A CA 1
ATOM 1477 C C . PRO A 1 189 ? 4.488 18.914 1.336 1.00 96.44 189 PRO A C 1
ATOM 1479 O O . PRO A 1 189 ? 5.442 18.158 1.148 1.00 96.44 189 PRO A O 1
ATOM 1482 N N . ALA A 1 190 ? 4.464 19.782 2.351 1.00 97.38 190 ALA A N 1
ATOM 1483 C CA . ALA A 1 190 ? 5.431 19.730 3.446 1.00 97.38 190 ALA A CA 1
ATOM 1484 C C . ALA A 1 190 ? 5.214 18.466 4.315 1.00 97.38 190 ALA A C 1
ATOM 1486 O O . ALA A 1 190 ? 4.108 17.916 4.308 1.00 97.38 190 ALA A O 1
ATOM 1487 N N . PRO A 1 191 ? 6.232 18.010 5.073 1.00 98.06 191 PRO A N 1
ATOM 1488 C CA . PRO A 1 191 ? 6.074 16.897 6.007 1.00 98.06 191 PRO A CA 1
ATOM 1489 C C . PRO A 1 191 ? 5.000 17.198 7.059 1.00 98.06 191 PRO A C 1
ATOM 1491 O O . PRO A 1 191 ? 5.076 18.201 7.770 1.00 98.06 191 PRO A O 1
ATOM 1494 N N . GLU A 1 192 ? 4.022 16.307 7.166 1.00 97.88 192 GLU A N 1
ATOM 1495 C CA . GLU A 1 192 ? 2.954 16.336 8.159 1.00 97.88 192 GLU A CA 1
ATOM 1496 C C . GLU A 1 192 ? 2.542 14.885 8.445 1.00 97.88 192 GLU A C 1
ATOM 1498 O O . GLU A 1 192 ? 2.016 14.218 7.543 1.00 97.88 192 GLU A O 1
ATOM 1503 N N . PRO A 1 193 ? 2.779 14.376 9.672 1.00 97.81 193 PRO A N 1
ATOM 1504 C CA . PRO A 1 193 ? 2.431 13.007 10.013 1.00 97.81 193 PRO A CA 1
ATOM 1505 C C . PRO A 1 193 ? 0.947 12.724 9.793 1.00 97.81 193 PRO A C 1
ATOM 1507 O O . PRO A 1 193 ? 0.084 13.463 10.269 1.00 97.81 193 PRO A O 1
ATOM 1510 N N . SER A 1 194 ? 0.649 11.622 9.111 1.00 97.88 194 SER A N 1
ATOM 1511 C CA . SER A 1 194 ? -0.724 11.196 8.853 1.00 97.88 194 SER A CA 1
ATOM 1512 C C . SER A 1 194 ? -0.884 9.691 9.030 1.00 97.88 194 SER A C 1
ATOM 1514 O O . SER A 1 194 ? 0.058 8.920 8.854 1.00 97.88 194 SER A O 1
ATOM 1516 N N . TRP A 1 195 ? -2.087 9.255 9.400 1.00 98.44 195 TRP A N 1
ATOM 1517 C CA . TRP A 1 195 ? -2.398 7.841 9.588 1.00 98.44 195 TRP A CA 1
ATOM 1518 C C . TRP A 1 195 ? -3.581 7.445 8.725 1.00 98.44 195 TRP A C 1
ATOM 1520 O O . TRP A 1 195 ? -4.545 8.200 8.582 1.00 98.44 195 TRP A O 1
ATOM 1530 N N . LEU A 1 196 ? -3.515 6.250 8.149 1.00 98.69 196 LEU A N 1
ATOM 1531 C CA . LEU A 1 196 ? -4.490 5.811 7.163 1.00 98.69 196 LEU A CA 1
ATOM 1532 C C . LEU A 1 196 ? -4.777 4.320 7.287 1.00 98.69 196 LEU A C 1
ATOM 1534 O O . LEU A 1 196 ? -3.855 3.513 7.407 1.00 98.69 196 LEU A O 1
ATOM 1538 N N . ALA A 1 197 ? -6.054 3.962 7.182 1.00 98.69 197 ALA A N 1
ATOM 1539 C CA . ALA A 1 197 ? -6.486 2.612 6.855 1.00 98.69 197 ALA A CA 1
ATOM 1540 C C . ALA A 1 197 ? -6.915 2.538 5.388 1.00 98.69 197 ALA A C 1
ATOM 1542 O O . ALA A 1 197 ? -7.781 3.298 4.951 1.00 98.69 197 ALA A O 1
ATOM 1543 N N . VAL A 1 198 ? -6.349 1.589 4.649 1.00 98.62 198 VAL A N 1
ATOM 1544 C CA . VAL A 1 198 ? -6.789 1.203 3.305 1.00 98.62 198 VAL A CA 1
ATOM 1545 C C . VAL A 1 198 ? -7.405 -0.183 3.395 1.00 98.62 198 VAL A C 1
ATOM 1547 O O . VAL A 1 198 ? -6.838 -1.083 4.010 1.00 98.62 198 VAL A O 1
ATOM 1550 N N . TYR A 1 199 ? -8.605 -0.349 2.857 1.00 97.69 199 TYR A N 1
ATOM 1551 C CA . TYR A 1 199 ? -9.365 -1.587 3.004 1.00 97.69 199 TYR A CA 1
ATOM 1552 C C . TYR A 1 199 ? -10.355 -1.760 1.860 1.00 97.69 199 TYR A C 1
ATOM 1554 O O . TYR A 1 199 ? -10.690 -0.811 1.151 1.00 97.69 199 TYR A O 1
ATOM 1562 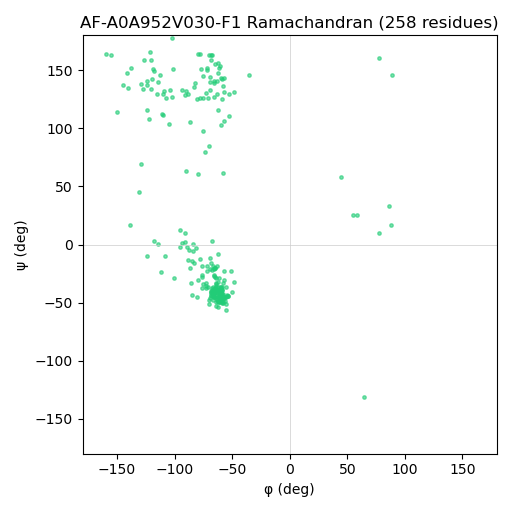N N . ARG A 1 200 ? -10.847 -2.986 1.687 1.00 95.50 200 ARG A N 1
ATOM 1563 C CA . ARG A 1 200 ? -11.867 -3.310 0.694 1.00 95.50 200 ARG A CA 1
ATOM 1564 C C . ARG A 1 200 ? -13.198 -3.573 1.389 1.00 95.50 200 ARG A C 1
ATOM 1566 O O . ARG A 1 200 ? -13.283 -4.440 2.252 1.00 95.50 200 ARG A O 1
ATOM 1573 N N . ALA A 1 201 ? -14.246 -2.867 0.970 1.00 90.38 201 ALA A N 1
ATOM 1574 C CA . ALA A 1 201 ? -15.619 -3.145 1.382 1.00 90.38 201 ALA A CA 1
ATOM 1575 C C . ALA A 1 201 ? -16.478 -3.409 0.138 1.00 90.38 201 ALA A C 1
ATOM 1577 O O . ALA A 1 201 ? -16.765 -2.507 -0.655 1.00 90.38 201 ALA A O 1
ATOM 1578 N N . GLY A 1 202 ? -16.860 -4.676 -0.053 1.00 86.50 202 GLY A N 1
ATOM 1579 C CA . GLY A 1 202 ? -17.443 -5.145 -1.310 1.00 86.50 202 GLY A CA 1
ATOM 1580 C C . GLY A 1 202 ? -16.430 -5.046 -2.454 1.00 86.50 202 GLY A C 1
ATOM 1581 O O . GLY A 1 202 ? -15.283 -5.446 -2.301 1.00 86.50 202 GLY A O 1
ATOM 1582 N N . MET A 1 203 ? -16.837 -4.464 -3.583 1.00 87.00 203 MET A N 1
ATOM 1583 C CA . MET A 1 203 ? -15.975 -4.273 -4.763 1.00 87.00 203 MET A CA 1
ATOM 1584 C C . MET A 1 203 ? -15.230 -2.926 -4.767 1.00 87.00 203 MET A C 1
ATOM 1586 O O . MET A 1 203 ? -14.671 -2.535 -5.787 1.00 87.00 203 MET A O 1
ATOM 1590 N N . LYS A 1 204 ? -15.266 -2.172 -3.660 1.00 93.69 204 LYS A N 1
ATOM 1591 C CA . LYS A 1 204 ? -14.671 -0.832 -3.568 1.00 93.69 204 LYS A CA 1
ATOM 1592 C C . LYS A 1 204 ? -13.514 -0.809 -2.581 1.00 93.69 204 LYS A C 1
ATOM 1594 O O . LYS A 1 204 ? -13.613 -1.388 -1.497 1.00 93.69 204 LYS A O 1
ATOM 1599 N N . ILE A 1 205 ? -12.455 -0.094 -2.951 1.00 96.88 205 ILE A N 1
ATOM 1600 C CA . ILE A 1 205 ? -11.357 0.248 -2.049 1.00 96.88 205 ILE A CA 1
ATOM 1601 C C . ILE A 1 205 ? -11.673 1.573 -1.374 1.00 96.88 205 ILE A C 1
ATOM 1603 O O . ILE A 1 205 ? -12.049 2.547 -2.026 1.00 96.88 205 ILE A O 1
ATOM 1607 N N . TRP A 1 206 ? -11.508 1.592 -0.062 1.00 97.62 206 TRP A N 1
ATOM 1608 C CA . TRP A 1 206 ? -11.726 2.747 0.783 1.00 97.62 206 TRP A CA 1
ATOM 1609 C C . TRP A 1 206 ? -10.430 3.147 1.465 1.00 97.62 206 TRP A C 1
ATOM 1611 O O . TRP A 1 206 ? -9.579 2.314 1.777 1.00 97.62 206 TRP A O 1
ATOM 1621 N N . ARG A 1 207 ? -10.312 4.450 1.708 1.00 98.00 207 ARG A N 1
ATOM 1622 C CA . ARG A 1 207 ? -9.235 5.066 2.474 1.00 98.00 207 ARG A CA 1
ATOM 1623 C C . ARG A 1 207 ? -9.863 5.864 3.603 1.00 98.00 207 ARG A C 1
ATOM 1625 O O . ARG A 1 207 ? -10.606 6.812 3.347 1.00 98.00 207 ARG A O 1
ATOM 1632 N N . MET A 1 208 ? -9.602 5.457 4.837 1.00 97.94 208 MET A N 1
ATOM 1633 C CA . MET A 1 208 ? -10.100 6.112 6.041 1.00 97.94 208 MET A CA 1
ATOM 1634 C C . MET A 1 208 ? -8.930 6.773 6.769 1.00 97.94 208 MET A C 1
ATOM 1636 O O . MET A 1 208 ? -8.073 6.053 7.287 1.00 97.94 208 MET A O 1
ATOM 1640 N N . PRO A 1 209 ? -8.877 8.118 6.821 1.00 97.94 209 PRO A N 1
ATOM 1641 C CA . PRO A 1 209 ? -7.955 8.823 7.700 1.00 97.94 209 PRO A CA 1
ATOM 1642 C C . PRO A 1 209 ? -8.187 8.405 9.148 1.00 97.94 209 PRO A C 1
ATOM 1644 O O . PRO A 1 209 ? -9.332 8.304 9.592 1.00 97.94 209 PRO A O 1
ATOM 1647 N N . LEU A 1 210 ? -7.099 8.165 9.868 1.00 97.00 210 LEU A N 1
ATOM 1648 C CA . LEU A 1 210 ? -7.114 7.814 11.278 1.00 97.00 210 LEU A CA 1
ATOM 1649 C C . LEU A 1 210 ? -6.489 8.948 12.087 1.00 97.00 210 LEU A C 1
ATOM 1651 O O . LEU A 1 210 ? -5.528 9.589 11.659 1.00 97.00 210 LEU A O 1
ATOM 1655 N N . SER A 1 211 ? -6.998 9.164 13.294 1.00 94.69 211 SER A N 1
ATOM 1656 C CA . SER A 1 211 ? -6.249 9.910 14.300 1.00 94.69 211 SER A CA 1
ATOM 1657 C C . SER A 1 211 ? -5.047 9.092 14.786 1.00 94.69 211 SER A C 1
ATOM 1659 O O . SER A 1 211 ? -5.006 7.863 14.658 1.00 94.69 211 SER A O 1
ATOM 1661 N N . ARG A 1 212 ? -4.083 9.763 15.425 1.00 93.75 212 ARG A N 1
ATOM 1662 C CA . ARG A 1 212 ? -2.953 9.090 16.079 1.00 93.75 212 ARG A CA 1
ATOM 1663 C C . ARG A 1 212 ? -3.414 8.021 17.075 1.00 93.75 212 ARG A C 1
ATOM 1665 O O . ARG A 1 212 ? -2.867 6.925 17.065 1.00 93.75 212 ARG A O 1
ATOM 1672 N N . GLY A 1 213 ? -4.423 8.328 17.895 1.00 93.44 213 GLY A N 1
ATOM 1673 C CA . GLY A 1 213 ? -4.981 7.394 18.882 1.00 93.44 213 GLY A CA 1
ATOM 1674 C C . GLY A 1 213 ? -5.672 6.193 18.233 1.00 93.44 213 GLY A C 1
ATOM 1675 O O . GLY A 1 213 ? -5.440 5.057 18.638 1.00 93.44 213 GLY A O 1
ATOM 1676 N N . GLN A 1 214 ? -6.436 6.420 17.156 1.00 94.94 214 GLN A N 1
ATOM 1677 C CA . GLN A 1 214 ? -7.048 5.337 16.378 1.00 94.94 214 GLN A CA 1
ATOM 1678 C C . GLN A 1 214 ? -5.992 4.389 15.812 1.00 94.94 214 GLN A C 1
ATOM 1680 O O . GLN A 1 214 ? -6.131 3.177 15.941 1.00 94.94 214 GLN A O 1
ATOM 1685 N N . TYR A 1 215 ? -4.929 4.924 15.209 1.00 95.88 215 TYR A N 1
ATOM 1686 C CA . TYR A 1 215 ? -3.846 4.104 14.671 1.00 95.88 215 TYR A CA 1
ATOM 1687 C C . TYR A 1 215 ? -3.070 3.369 15.770 1.00 95.88 215 TYR A C 1
ATOM 1689 O O . TYR A 1 215 ? -2.771 2.185 15.616 1.00 95.88 215 TYR A O 1
ATOM 1697 N N . ALA A 1 216 ? -2.764 4.051 16.878 1.00 94.12 216 ALA A N 1
ATOM 1698 C CA . ALA A 1 216 ? -2.034 3.481 18.007 1.00 94.12 216 ALA A CA 1
ATOM 1699 C C . ALA A 1 216 ? -2.750 2.259 18.605 1.00 94.12 216 ALA A C 1
ATOM 1701 O O . ALA A 1 216 ? -2.087 1.278 18.933 1.00 94.12 216 ALA A O 1
ATOM 1702 N N . LEU A 1 217 ? -4.086 2.289 18.649 1.00 94.06 217 LEU A N 1
ATOM 1703 C CA . LEU A 1 217 ? -4.914 1.170 19.096 1.00 94.06 217 LEU A CA 1
ATOM 1704 C C . LEU A 1 217 ? -5.116 0.101 18.006 1.00 94.06 217 LEU A C 1
ATOM 1706 O O . LEU A 1 217 ? -4.996 -1.094 18.265 1.00 94.06 217 LEU A O 1
ATOM 1710 N N . LEU A 1 218 ? -5.418 0.507 16.769 1.00 95.88 218 LEU A N 1
ATOM 1711 C CA . LEU A 1 218 ? -5.772 -0.413 15.683 1.00 95.88 218 LEU A CA 1
ATOM 1712 C C . LEU A 1 218 ? -4.571 -1.208 15.151 1.00 95.88 218 LEU A C 1
ATOM 1714 O O . LEU A 1 218 ? -4.715 -2.370 14.769 1.00 95.88 218 LEU A O 1
ATOM 1718 N N . ALA A 1 219 ? -3.380 -0.606 15.106 1.00 96.19 219 ALA A N 1
ATOM 1719 C CA . ALA A 1 219 ? -2.219 -1.229 14.479 1.00 96.19 219 ALA A CA 1
ATOM 1720 C C . ALA A 1 219 ? -1.707 -2.485 15.219 1.00 96.19 219 ALA A C 1
ATOM 1722 O O . ALA A 1 219 ? -1.419 -3.472 14.539 1.00 96.19 219 ALA A O 1
ATOM 1723 N N . PRO A 1 220 ? -1.597 -2.516 16.563 1.00 95.44 220 PRO A N 1
ATOM 1724 C CA . PRO A 1 220 ? -1.307 -3.747 17.304 1.00 95.44 220 PRO A CA 1
ATOM 1725 C C . PRO A 1 220 ? -2.375 -4.828 17.101 1.00 95.44 220 PRO A C 1
ATOM 1727 O O . PRO A 1 220 ? -2.021 -5.973 16.825 1.00 95.44 220 PRO A O 1
ATOM 1730 N N . LEU A 1 221 ? -3.662 -4.461 17.147 1.00 95.44 221 LEU A N 1
ATOM 1731 C CA . LEU A 1 221 ? -4.776 -5.395 16.928 1.00 95.44 221 LEU A CA 1
ATOM 1732 C C . LEU A 1 221 ? -4.695 -6.053 15.552 1.00 95.44 221 LEU A C 1
ATOM 1734 O O . LEU A 1 221 ? -4.813 -7.268 15.435 1.00 95.44 221 LEU A O 1
ATOM 1738 N N . ALA A 1 222 ? -4.414 -5.270 14.508 1.00 96.06 222 ALA A N 1
ATOM 1739 C CA . ALA A 1 222 ? -4.256 -5.795 13.156 1.00 96.06 222 ALA A CA 1
ATOM 1740 C C . ALA A 1 222 ? -3.043 -6.734 12.999 1.00 96.06 222 ALA A C 1
ATOM 1742 O O . ALA A 1 222 ? -3.010 -7.537 12.068 1.00 96.06 222 ALA A O 1
ATOM 1743 N N . ARG A 1 223 ? -2.059 -6.656 13.908 1.00 95.44 223 ARG A N 1
ATOM 1744 C CA . ARG A 1 223 ? -0.912 -7.577 13.994 1.00 95.44 223 ARG A CA 1
ATOM 1745 C C . ARG A 1 223 ? -1.160 -8.778 14.916 1.00 95.44 223 ARG A C 1
ATOM 1747 O O . ARG A 1 223 ? -0.259 -9.596 15.075 1.00 95.44 223 ARG A O 1
ATOM 1754 N N . GLY A 1 224 ? -2.354 -8.897 15.498 1.00 95.12 224 GLY A N 1
ATOM 1755 C CA . GLY A 1 224 ? -2.739 -10.014 16.359 1.00 95.12 224 GLY A CA 1
ATOM 1756 C C . GLY A 1 224 ? -2.397 -9.840 17.839 1.00 95.12 224 GLY A C 1
ATOM 1757 O O . GLY A 1 224 ? -2.399 -10.838 18.557 1.00 95.12 224 GLY A O 1
ATOM 1758 N N . ALA A 1 225 ? -2.114 -8.617 18.303 1.00 94.81 225 ALA A N 1
ATOM 1759 C CA . ALA A 1 225 ? -2.059 -8.333 19.739 1.00 94.81 225 ALA A CA 1
ATOM 1760 C C . ALA A 1 225 ? -3.417 -8.626 20.399 1.00 94.81 225 ALA A C 1
ATOM 1762 O O . ALA A 1 225 ? -4.466 -8.559 19.740 1.00 94.81 225 ALA A O 1
ATOM 1763 N N . SER A 1 226 ? -3.402 -8.950 21.693 1.00 94.69 226 SER A N 1
ATOM 1764 C CA . SER A 1 226 ? -4.645 -9.107 22.445 1.00 94.69 226 SER A CA 1
ATOM 1765 C C . SER A 1 226 ? -5.364 -7.767 22.619 1.00 94.69 226 SER A C 1
ATOM 1767 O O . SER A 1 226 ? -4.773 -6.697 22.444 1.00 94.69 226 SER A O 1
ATOM 1769 N N . LEU A 1 227 ? -6.654 -7.812 22.967 1.00 91.31 227 LEU A N 1
ATOM 1770 C CA . LEU A 1 227 ? -7.392 -6.596 23.316 1.00 91.31 227 LEU A CA 1
ATOM 1771 C C . LEU A 1 227 ? -6.690 -5.863 24.465 1.00 91.31 227 LEU A C 1
ATOM 1773 O O . LEU A 1 227 ? -6.425 -4.673 24.339 1.00 91.31 227 LEU A O 1
ATOM 1777 N N . GLU A 1 228 ? -6.326 -6.578 25.531 1.00 90.81 228 GLU A N 1
ATOM 1778 C CA . GLU A 1 228 ? -5.626 -6.005 26.690 1.00 90.81 228 GLU A CA 1
ATOM 1779 C C . GLU A 1 228 ? -4.329 -5.280 26.292 1.00 90.81 228 GLU A C 1
ATOM 1781 O O . GLU A 1 228 ? -4.179 -4.101 26.597 1.00 90.81 228 GLU A O 1
ATOM 1786 N N . GLU A 1 229 ? -3.455 -5.930 25.516 1.00 90.69 229 GLU A N 1
ATOM 1787 C CA . GLU A 1 229 ? -2.189 -5.348 25.037 1.00 90.69 229 GLU A CA 1
ATOM 1788 C C . GLU A 1 229 ? -2.407 -4.080 24.198 1.00 90.69 229 GLU A C 1
ATOM 1790 O O . GLU A 1 229 ? -1.619 -3.137 24.253 1.00 90.69 229 GLU A O 1
ATOM 1795 N N . ALA A 1 230 ? -3.476 -4.042 23.401 1.00 88.38 230 ALA A N 1
ATOM 1796 C CA . ALA A 1 230 ? -3.790 -2.877 22.587 1.00 88.38 230 ALA A CA 1
ATOM 1797 C C . ALA A 1 230 ? -4.309 -1.697 23.430 1.00 88.38 230 ALA A C 1
ATOM 1799 O O . ALA A 1 230 ? -4.023 -0.548 23.096 1.00 88.38 230 ALA A O 1
ATOM 1800 N N . PHE A 1 231 ? -5.036 -1.967 24.520 1.00 85.62 231 PHE A N 1
ATOM 1801 C CA . PHE A 1 231 ? -5.558 -0.948 25.439 1.00 85.62 231 PHE A CA 1
ATOM 1802 C C . PHE A 1 231 ? -4.500 -0.368 26.389 1.00 85.62 231 PHE A C 1
ATOM 1804 O O . PHE A 1 231 ? -4.713 0.720 26.920 1.00 85.62 231 PHE A O 1
ATOM 1811 N N . GLU A 1 232 ? -3.359 -1.037 26.584 1.00 83.25 232 GLU A N 1
ATOM 1812 C CA . GLU A 1 232 ? -2.220 -0.460 27.317 1.00 83.25 232 GLU A CA 1
ATOM 1813 C C . GLU A 1 232 ? -1.590 0.737 26.586 1.00 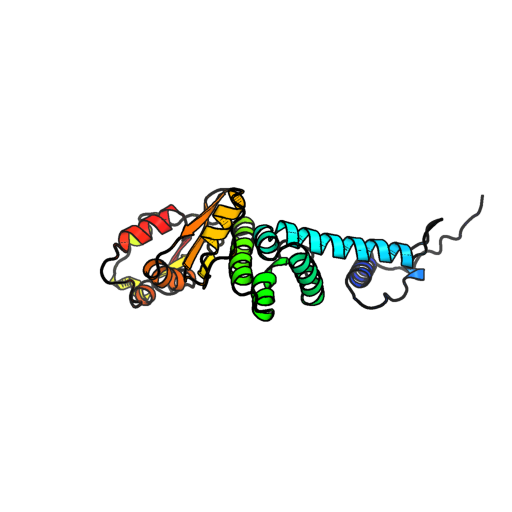83.25 232 GLU A C 1
ATOM 1815 O O . GLU A 1 232 ? -0.893 1.555 27.191 1.00 83.25 232 GLU A O 1
ATOM 1820 N N . VAL A 1 233 ? -1.829 0.857 25.278 1.00 73.69 233 VAL A N 1
ATOM 1821 C CA . VAL A 1 233 ? -1.342 1.976 24.477 1.00 73.69 233 VAL A CA 1
ATOM 1822 C C . VAL A 1 233 ? -2.220 3.200 24.726 1.00 73.69 233 VAL A C 1
ATOM 1824 O O . VAL A 1 233 ? -3.435 3.154 24.544 1.00 73.69 233 VAL A O 1
ATOM 1827 N N . ASP A 1 234 ? -1.597 4.322 25.093 1.00 69.38 234 ASP A N 1
ATOM 1828 C CA . ASP A 1 234 ? -2.292 5.595 25.291 1.00 69.38 234 ASP A CA 1
ATOM 1829 C C . ASP A 1 234 ? -2.995 6.050 23.995 1.00 69.38 234 ASP A C 1
ATOM 1831 O O . ASP A 1 234 ? -2.374 6.539 23.044 1.00 69.38 234 ASP A O 1
ATOM 1835 N N . ALA A 1 235 ? -4.315 5.860 23.962 1.00 64.44 235 ALA A N 1
ATOM 1836 C CA . ALA A 1 235 ? -5.197 6.272 22.875 1.00 64.44 235 ALA A CA 1
ATOM 1837 C C . ALA A 1 235 ? -5.594 7.765 22.953 1.00 64.44 235 ALA A C 1
ATOM 1839 O O . ALA A 1 235 ? -6.271 8.260 22.044 1.00 64.44 235 ALA A O 1
ATOM 1840 N N . GLY A 1 236 ? -5.156 8.484 23.997 1.00 63.97 236 GLY A N 1
ATOM 1841 C CA . GLY A 1 236 ? -5.516 9.866 24.309 1.00 63.97 236 GLY A CA 1
ATOM 1842 C C . GLY A 1 236 ? -6.777 9.993 25.179 1.00 63.97 236 GLY A C 1
ATOM 1843 O O . GLY A 1 236 ? -7.742 9.245 25.033 1.00 63.97 236 GLY A O 1
ATOM 1844 N N . GLU A 1 237 ? -6.792 10.999 26.060 1.00 53.09 237 GLU A N 1
ATOM 1845 C CA . GLU A 1 237 ? -7.698 11.141 27.222 1.00 53.09 237 GLU A CA 1
ATOM 1846 C C . GLU A 1 237 ? -9.205 11.383 26.933 1.00 53.09 237 GLU A C 1
ATOM 1848 O O . GLU A 1 237 ? -9.983 11.539 27.870 1.00 53.09 237 GLU A O 1
ATOM 1853 N N . ALA A 1 238 ? -9.667 11.404 25.674 1.00 55.59 238 ALA A N 1
ATOM 1854 C CA . ALA A 1 238 ? -11.063 11.750 25.336 1.00 55.59 238 ALA A CA 1
ATOM 1855 C C . ALA A 1 238 ? -11.713 10.885 24.234 1.00 55.59 238 ALA A C 1
ATOM 1857 O O . ALA A 1 238 ? -12.719 11.279 23.640 1.00 55.59 238 ALA A O 1
ATOM 1858 N N . ALA A 1 239 ? -11.144 9.721 23.918 1.00 66.50 239 ALA A N 1
ATOM 1859 C CA . ALA A 1 239 ? -11.630 8.877 22.831 1.00 66.50 239 ALA A CA 1
ATOM 1860 C C . ALA A 1 239 ? -12.853 8.023 23.226 1.00 66.50 239 ALA A C 1
ATOM 1862 O O . ALA A 1 239 ? -12.772 7.201 24.137 1.00 66.50 239 ALA A O 1
ATOM 1863 N N . ASP A 1 240 ? -13.962 8.121 22.477 1.00 84.00 240 ASP A N 1
ATOM 1864 C CA . ASP A 1 240 ? -14.994 7.067 22.462 1.00 84.00 240 ASP A CA 1
ATOM 1865 C C . ASP A 1 240 ? -14.454 5.863 21.676 1.00 84.00 240 ASP A C 1
ATOM 1867 O O . ASP A 1 240 ? -14.742 5.663 20.492 1.00 84.00 240 ASP A O 1
ATOM 1871 N N . VAL A 1 241 ? -13.622 5.064 22.347 1.00 86.56 241 VAL A N 1
ATOM 1872 C CA . VAL A 1 241 ? -13.022 3.849 21.783 1.00 86.56 241 VAL A CA 1
ATOM 1873 C C . VAL A 1 241 ? -14.105 2.867 21.322 1.00 86.56 241 VAL A C 1
ATOM 1875 O O . VAL A 1 241 ? -13.954 2.203 20.295 1.00 86.56 241 VAL A O 1
ATOM 1878 N N . GLY A 1 242 ? -15.247 2.826 22.016 1.00 87.75 242 GLY A N 1
ATOM 1879 C CA . GLY A 1 242 ? -16.393 2.018 21.610 1.00 87.75 242 GLY A CA 1
ATOM 1880 C C . GLY A 1 242 ? -16.927 2.416 20.231 1.00 87.75 242 GLY A C 1
ATOM 1881 O O . GLY A 1 242 ? -17.239 1.543 19.419 1.00 87.75 242 GLY A O 1
ATOM 1882 N N . ALA A 1 243 ? -17.003 3.715 19.926 1.00 89.69 243 ALA A N 1
ATOM 1883 C CA . ALA A 1 243 ? -17.384 4.193 18.597 1.00 89.69 243 ALA A CA 1
ATOM 1884 C C . ALA A 1 243 ? -16.388 3.765 17.517 1.00 89.69 243 ALA A C 1
ATOM 1886 O O . ALA A 1 243 ? -16.818 3.373 16.430 1.00 89.69 243 ALA A O 1
ATOM 1887 N N . TRP A 1 244 ? -15.087 3.775 17.815 1.00 92.38 244 TRP A N 1
ATOM 1888 C CA . TRP A 1 244 ? -14.064 3.321 16.871 1.00 92.38 244 TRP A CA 1
ATOM 1889 C C . TRP A 1 244 ? -14.232 1.842 16.527 1.00 92.38 244 TRP A C 1
ATOM 1891 O O . TRP A 1 244 ? -14.314 1.500 15.350 1.00 92.38 244 TRP A O 1
ATOM 1901 N N . PHE A 1 245 ? -14.394 0.969 17.526 1.00 91.31 245 PHE A N 1
ATOM 1902 C CA . PHE A 1 245 ? -14.625 -0.458 17.283 1.00 91.31 245 PHE A CA 1
ATOM 1903 C C . PHE A 1 245 ? -15.914 -0.732 16.504 1.00 91.31 245 PHE A C 1
ATOM 1905 O O . PHE A 1 245 ? -15.912 -1.579 15.604 1.00 91.31 245 PHE A O 1
ATOM 1912 N N . ARG A 1 246 ? -17.003 -0.005 16.798 1.00 90.75 246 ARG A N 1
ATOM 1913 C CA . ARG A 1 246 ? -18.253 -0.102 16.022 1.00 90.75 246 ARG A CA 1
ATOM 1914 C C . ARG A 1 246 ? -18.022 0.266 14.557 1.00 90.75 246 ARG A C 1
ATOM 1916 O O . ARG A 1 246 ? -18.461 -0.469 13.675 1.00 90.75 246 ARG A O 1
ATOM 1923 N N . GLN A 1 247 ? -17.301 1.357 14.299 1.00 93.19 247 GLN A N 1
ATOM 1924 C CA . GLN A 1 247 ? -16.971 1.793 12.944 1.00 93.19 247 GLN A CA 1
ATOM 1925 C C . GLN A 1 247 ? -16.086 0.767 12.223 1.00 93.19 247 GLN A C 1
ATOM 1927 O O . GLN A 1 247 ? -16.450 0.300 11.150 1.00 93.19 247 GLN A O 1
ATOM 1932 N N . TRP A 1 248 ? -14.966 0.352 12.820 1.00 94.94 248 TRP A N 1
ATOM 1933 C CA . TRP A 1 248 ? -14.039 -0.612 12.215 1.00 94.94 248 TRP A CA 1
ATOM 1934 C C . TRP A 1 248 ? -14.711 -1.954 11.906 1.00 94.94 248 TRP A C 1
ATOM 1936 O O . TRP A 1 248 ? -14.477 -2.542 10.850 1.00 94.94 248 TRP A O 1
ATOM 1946 N N . THR A 1 249 ? -15.597 -2.421 12.788 1.00 92.94 249 THR A N 1
ATOM 1947 C CA . THR A 1 249 ? -16.365 -3.655 12.566 1.00 92.94 249 THR A CA 1
ATOM 1948 C C . THR A 1 249 ? -17.373 -3.489 11.427 1.00 92.94 249 THR A C 1
ATOM 1950 O O . THR A 1 249 ? -17.445 -4.349 10.550 1.00 92.94 249 THR A O 1
ATOM 1953 N N . ALA A 1 250 ? -18.100 -2.365 11.375 1.00 91.94 250 ALA A N 1
ATOM 1954 C CA . ALA A 1 250 ? -19.042 -2.074 10.291 1.00 91.94 250 ALA A CA 1
ATOM 1955 C C . ALA A 1 250 ? -18.346 -2.006 8.916 1.00 91.94 250 ALA A C 1
ATOM 1957 O O . ALA A 1 250 ? -18.834 -2.566 7.924 1.00 91.94 250 ALA A O 1
ATOM 1958 N N . GLU A 1 251 ? -17.161 -1.398 8.870 1.00 93.31 251 GLU A N 1
ATOM 1959 C CA . GLU A 1 251 ? -16.340 -1.317 7.660 1.00 93.31 251 GLU A CA 1
ATOM 1960 C C . GLU A 1 251 ? -15.700 -2.658 7.273 1.00 93.31 251 GLU A C 1
ATOM 1962 O O . GLU A 1 251 ? -15.378 -2.878 6.106 1.00 93.31 251 GLU A O 1
ATOM 1967 N N . GLY A 1 252 ? -15.619 -3.610 8.207 1.00 94.19 252 GLY A N 1
ATOM 1968 C CA . GLY A 1 252 ? -15.066 -4.943 7.970 1.00 94.19 252 GLY A CA 1
ATOM 1969 C C . GLY A 1 252 ? -13.551 -5.013 8.137 1.00 94.19 252 GLY A C 1
ATOM 1970 O O . GLY A 1 252 ? -12.899 -5.778 7.436 1.00 94.19 252 GLY A O 1
ATOM 1971 N N . PHE A 1 253 ? -12.977 -4.228 9.051 1.00 96.44 253 PHE A N 1
ATOM 1972 C CA . PHE A 1 253 ? -11.539 -4.276 9.358 1.00 96.44 253 PHE A CA 1
ATOM 1973 C C . PHE A 1 253 ? -11.133 -5.612 9.984 1.00 96.44 253 PHE A C 1
ATOM 1975 O O . PHE A 1 253 ? -9.988 -6.038 9.841 1.00 96.44 253 PHE A O 1
ATOM 1982 N N . PHE A 1 254 ? -12.076 -6.287 10.642 1.00 96.38 254 PHE A N 1
ATOM 1983 C CA . PHE A 1 254 ? -11.880 -7.582 11.276 1.00 96.38 254 PHE A CA 1
ATOM 1984 C C . PHE A 1 254 ? -12.816 -8.623 10.673 1.00 96.38 254 PHE A C 1
ATOM 1986 O O . PHE A 1 254 ? -13.979 -8.342 10.368 1.00 96.38 254 PHE A O 1
ATOM 1993 N N . SER A 1 255 ? -12.298 -9.838 10.532 1.00 95.31 255 SER A N 1
ATOM 1994 C CA . SER A 1 255 ? -13.016 -10.985 9.980 1.00 95.31 255 SER A CA 1
ATOM 1995 C C . SER A 1 255 ? -13.540 -11.941 11.047 1.00 95.31 255 SER A C 1
ATOM 1997 O O . SER A 1 255 ? -14.576 -12.572 10.849 1.00 95.31 255 SER A O 1
ATOM 1999 N N . ALA A 1 256 ? -12.863 -12.022 12.194 1.00 93.69 256 ALA A N 1
ATOM 2000 C CA . ALA A 1 256 ? -13.253 -12.876 13.307 1.00 93.69 256 ALA A CA 1
ATOM 2001 C C . ALA A 1 256 ? -12.618 -12.422 14.628 1.00 93.69 256 ALA A C 1
ATOM 2003 O O . ALA A 1 256 ? -11.617 -11.701 14.645 1.00 93.69 256 ALA A O 1
ATOM 2004 N N . VAL A 1 257 ? -13.182 -12.930 15.723 1.00 93.31 257 VAL A N 1
ATOM 2005 C CA . VAL A 1 257 ? -12.544 -12.969 17.041 1.00 93.31 257 VAL A CA 1
ATOM 2006 C C . VAL A 1 257 ? -11.841 -14.318 17.182 1.00 93.31 257 VAL A C 1
ATOM 2008 O O . VAL A 1 257 ? -12.435 -15.357 16.887 1.00 93.31 257 VAL A O 1
ATOM 2011 N N . ALA A 1 258 ? -10.594 -14.309 17.637 1.00 91.81 258 ALA A N 1
ATOM 2012 C CA . ALA A 1 258 ? -9.814 -15.503 17.933 1.00 91.81 258 ALA A CA 1
ATOM 2013 C C . ALA A 1 258 ? -9.367 -15.503 19.403 1.00 91.81 258 ALA A C 1
ATOM 2015 O O . ALA A 1 258 ? -9.469 -14.496 20.106 1.00 91.81 258 ALA A O 1
ATOM 2016 N N . ARG A 1 259 ? -8.908 -16.663 19.877 1.00 89.69 259 ARG A N 1
ATOM 2017 C CA . ARG A 1 259 ? -8.344 -16.838 21.219 1.00 89.69 259 ARG A CA 1
ATOM 2018 C C . ARG A 1 259 ? -6.938 -17.418 21.103 1.00 89.69 259 ARG A C 1
ATOM 2020 O O . ARG A 1 259 ? -6.728 -18.298 20.266 1.00 89.69 259 ARG A O 1
ATOM 2027 N N . ARG A 1 260 ? -6.011 -16.894 21.905 1.00 82.88 260 ARG A N 1
ATOM 2028 C CA . ARG A 1 260 ? -4.640 -17.405 22.044 1.00 82.88 260 ARG A CA 1
ATOM 2029 C C . ARG A 1 260 ? -4.531 -18.448 23.148 1.00 82.88 260 ARG A C 1
ATOM 2031 O O . ARG A 1 260 ? -5.287 -18.326 24.137 1.00 82.88 260 ARG A O 1
#

Mean predicted aligned error: 7.09 Å

Solvent-accessible surface area (backbone atoms only — not comparable to full-atom values): 14802 Å² total; per-residue (Å²): 137,85,84,73,83,79,73,76,73,73,96,68,54,69,66,63,51,50,56,48,50,50,47,47,43,72,45,92,61,84,54,80,64,43,77,83,74,34,74,64,58,100,87,37,51,22,62,58,54,50,48,52,52,30,51,57,49,53,51,50,56,49,52,50,44,50,72,56,32,54,64,39,35,63,70,57,32,69,72,55,32,54,52,49,48,55,53,44,49,72,75,52,64,82,87,59,97,56,69,94,62,59,62,76,54,50,23,65,53,29,46,78,71,70,37,56,62,50,14,44,32,33,46,52,40,45,43,52,57,49,22,71,72,33,63,89,68,62,59,29,62,83,59,61,69,78,71,55,59,78,90,49,26,73,40,29,24,41,40,45,21,68,20,55,41,78,48,81,31,62,31,52,40,68,61,48,50,53,34,46,78,64,73,62,75,62,74,89,75,71,82,38,76,35,32,36,39,34,31,45,52,85,98,41,81,46,76,44,81,38,52,72,30,54,44,57,34,47,54,43,26,59,72,52,35,24,52,45,68,22,64,74,44,83,46,59,100,82,65,64,59,68,58,50,54,53,49,40,30,75,59,31,47,27,34,39,82,46,75,113

Foldseek 3Di:
DDDDDPPPPPPDDPVNLVVLLVCCQQPPDHRPPQQVNADADPVGGSVRVSVVSNVVVLVVQLVLLCVLQVLLCLQLDPVRSVVLSVVLCVVQPDPDPDSLCRLVCSLVSCVVVVNQLSSLLSVVSNLQSQQQPFDDFAFEDLCQVVPDDPVQQQFKAFAFGRSKDKDWGQAPNVVSVVCVVVVVSDHRDDGDIWIWIWHDDPNDIDIDTDDPLLRQLVVCRNVTHGNVVSVVGPSDDDDPVVVSSSVCRVSRRTRYMDGD

pLDDT: mean 90.0, std 11.78, range [35.62, 98.75]

Nearest PDB structures (foldseek):
  3dee-assembly1_A-2  TM=6.869E-01  e=7.259E-06  Neisseria gonorrhoeae FA 1090
  8hci-assembly2_A  TM=6.379E-01  e=2.057E-06  Pseudomonas syringae pv. maculicola str. ES4326